Protein AF-A0A8J3L6Q0-F1 (afdb_monomer_lite)

Secondary structure (DSSP, 8-state):
-EEEEEE--GGG-TT-TTEEEEEEEEEEGGG--PPPPTTSPPPPPPTTEEEEE-SSSEEEEEEEEEHHHHHSPPPPPPPPPPPPPTT---HHHH---S-SS----PPP---TTTTSPP-SS--TT-SS---TTHHHHS-SSEESSS---TT---TT--S-EEEESSGGG---STTS-EEEESSS----BSSS--B-TT--

Organism: NCBI:txid310354

Structure (mmCIF, N/CA/C/O backbone):
data_AF-A0A8J3L6Q0-F1
#
_entry.id   AF-A0A8J3L6Q0-F1
#
loop_
_atom_site.group_PDB
_atom_site.id
_atom_site.type_symbol
_atom_site.label_atom_id
_atom_site.label_alt_id
_atom_site.label_comp_id
_atom_site.label_asym_id
_atom_site.label_entity_id
_atom_site.label_seq_id
_atom_site.pdbx_PDB_ins_code
_atom_site.Cartn_x
_atom_site.Cartn_y
_atom_site.Cartn_z
_atom_site.occupancy
_atom_site.B_iso_or_equiv
_atom_site.auth_seq_id
_atom_site.auth_comp_id
_atom_site.auth_asym_id
_atom_site.auth_atom_id
_atom_site.pdbx_PDB_model_num
ATOM 1 N N . MET A 1 1 ? -9.871 8.108 8.142 1.00 73.56 1 MET A N 1
ATOM 2 C CA . MET A 1 1 ? -10.858 7.005 8.103 1.00 73.56 1 MET A CA 1
ATOM 3 C C . MET A 1 1 ? -10.184 5.734 7.610 1.00 73.56 1 MET A C 1
ATOM 5 O O . MET A 1 1 ? -9.197 5.833 6.901 1.00 73.56 1 MET A O 1
ATOM 9 N N . HIS A 1 2 ? -10.678 4.555 8.002 1.00 82.88 2 HIS A N 1
ATOM 10 C CA . HIS A 1 2 ? -10.210 3.276 7.443 1.00 82.88 2 HIS A CA 1
ATOM 11 C C . HIS A 1 2 ? -10.623 3.156 5.974 1.00 82.88 2 HIS A C 1
ATOM 13 O O . HIS A 1 2 ? -11.785 3.414 5.658 1.00 82.88 2 HIS A O 1
ATOM 19 N N . CYS A 1 3 ? -9.680 2.774 5.113 1.00 82.62 3 CYS A N 1
ATOM 20 C CA . CYS A 1 3 ? -9.913 2.560 3.687 1.00 82.62 3 CYS A CA 1
ATOM 21 C C . CYS A 1 3 ? -10.153 1.077 3.412 1.00 82.62 3 CYS A C 1
ATOM 23 O O . CYS A 1 3 ? -11.236 0.679 2.983 1.00 82.62 3 CYS A O 1
ATOM 25 N N . PHE A 1 4 ? -9.142 0.254 3.688 1.00 86.31 4 PHE A N 1
ATOM 26 C CA . PHE A 1 4 ? -9.170 -1.181 3.439 1.00 86.31 4 PHE A CA 1
ATOM 27 C C . PHE A 1 4 ? -8.126 -1.915 4.283 1.00 86.31 4 PHE A C 1
ATOM 29 O O . PHE A 1 4 ? -7.188 -1.327 4.823 1.00 86.31 4 PHE A O 1
ATOM 36 N N . THR A 1 5 ? -8.298 -3.230 4.387 1.00 89.94 5 THR A N 1
ATOM 37 C CA . THR A 1 5 ? -7.315 -4.142 4.974 1.00 89.94 5 THR A CA 1
ATOM 38 C C . THR A 1 5 ? -7.082 -5.284 4.000 1.00 89.94 5 THR A C 1
ATOM 40 O O . THR A 1 5 ? -8.045 -5.874 3.511 1.00 89.94 5 THR A O 1
ATOM 43 N N . LEU A 1 6 ? -5.818 -5.596 3.729 1.00 89.62 6 LEU A N 1
ATOM 44 C CA . LEU A 1 6 ? -5.420 -6.641 2.792 1.00 89.62 6 LEU A CA 1
ATOM 45 C C . LEU A 1 6 ? -4.653 -7.730 3.517 1.00 89.62 6 LEU A C 1
ATOM 47 O O . LEU A 1 6 ? -3.654 -7.454 4.178 1.00 89.62 6 LEU A O 1
ATOM 51 N N . TRP A 1 7 ? -5.107 -8.971 3.357 1.00 91.50 7 TRP A N 1
ATOM 52 C CA . TRP A 1 7 ? -4.310 -10.127 3.736 1.00 91.50 7 TRP A CA 1
ATOM 53 C C . TRP A 1 7 ? -3.166 -10.302 2.733 1.00 91.50 7 TRP A C 1
ATOM 55 O O . TRP A 1 7 ? -3.390 -10.287 1.524 1.00 91.50 7 TRP A O 1
ATOM 65 N N . LEU A 1 8 ? -1.952 -10.477 3.246 1.00 91.12 8 LEU A N 1
ATOM 66 C CA . LEU A 1 8 ? -0.736 -10.703 2.486 1.00 91.12 8 LEU A CA 1
ATOM 67 C C . LEU A 1 8 ? -0.412 -12.206 2.436 1.00 91.12 8 LEU A C 1
ATOM 69 O O . LEU A 1 8 ? -0.077 -12.824 3.463 1.00 91.12 8 LEU A O 1
ATOM 73 N N . PRO A 1 9 ? -0.474 -12.813 1.237 1.00 89.06 9 PRO A N 1
ATOM 74 C CA . PRO A 1 9 ? 0.120 -14.119 0.985 1.00 89.06 9 PRO A CA 1
ATOM 75 C C . PRO A 1 9 ? 1.591 -14.158 1.410 1.00 89.06 9 PRO A C 1
ATOM 77 O O . PRO A 1 9 ? 2.274 -13.137 1.380 1.00 89.06 9 PRO A O 1
ATOM 80 N N . GLU A 1 10 ? 2.083 -15.339 1.787 1.00 92.81 10 GLU A N 1
ATOM 81 C CA . GLU A 1 10 ? 3.436 -15.537 2.331 1.00 92.81 10 GLU A CA 1
ATOM 82 C C . GLU A 1 10 ? 4.532 -14.893 1.471 1.00 92.81 10 GLU A C 1
ATOM 84 O O . GLU A 1 10 ? 5.393 -14.190 1.995 1.00 92.81 10 GLU A O 1
ATOM 89 N N . GLN A 1 11 ? 4.443 -15.034 0.147 1.00 89.06 11 GLN A N 1
ATOM 90 C CA . GLN A 1 11 ? 5.414 -14.477 -0.796 1.00 89.06 11 GLN A CA 1
ATOM 91 C C . GLN A 1 11 ? 5.492 -12.938 -0.798 1.00 89.06 11 GLN A C 1
ATOM 93 O O . GLN A 1 11 ? 6.470 -12.379 -1.291 1.00 89.06 11 GLN A O 1
ATOM 98 N N . TYR A 1 12 ? 4.491 -12.256 -0.237 1.00 89.88 12 TYR A N 1
ATOM 99 C CA . TYR A 1 12 ? 4.404 -10.795 -0.167 1.00 89.88 12 TYR A CA 1
ATOM 100 C C . TYR A 1 12 ? 4.659 -10.240 1.243 1.00 89.88 12 TYR A C 1
ATOM 102 O O . TYR A 1 12 ? 4.593 -9.031 1.453 1.00 89.88 12 TYR A O 1
ATOM 110 N N . ARG A 1 13 ? 5.004 -11.089 2.222 1.00 93.44 13 ARG A N 1
ATOM 111 C CA . ARG A 1 13 ? 5.313 -10.671 3.603 1.00 93.44 13 ARG A CA 1
ATOM 112 C C . ARG A 1 13 ? 6.757 -10.187 3.744 1.00 93.44 13 ARG A C 1
ATOM 114 O O . ARG A 1 13 ? 7.581 -10.799 4.421 1.00 93.44 13 ARG A O 1
ATOM 121 N N . ARG A 1 14 ? 7.085 -9.075 3.087 1.00 93.19 14 ARG A N 1
ATOM 122 C CA . ARG A 1 14 ? 8.469 -8.571 2.970 1.00 93.19 14 ARG A CA 1
ATOM 123 C C . ARG A 1 14 ? 9.069 -8.052 4.283 1.00 93.19 14 ARG A C 1
ATOM 125 O O . ARG A 1 14 ? 10.287 -8.002 4.412 1.00 93.19 14 ARG A O 1
ATOM 132 N N . ARG A 1 15 ? 8.238 -7.713 5.273 1.00 91.06 15 ARG A N 1
ATOM 133 C CA . ARG A 1 15 ? 8.665 -7.148 6.570 1.00 91.06 15 ARG A CA 1
ATOM 134 C C . ARG A 1 15 ? 8.707 -8.140 7.731 1.00 91.06 15 ARG A C 1
ATOM 136 O O . ARG A 1 15 ? 8.984 -7.757 8.863 1.00 91.06 15 ARG A O 1
ATOM 143 N N . GLY A 1 16 ? 8.468 -9.414 7.447 1.00 91.69 16 GLY A N 1
ATOM 144 C CA . GLY A 1 16 ? 8.566 -10.493 8.420 1.00 91.69 16 GLY A CA 1
ATOM 145 C C . GLY A 1 16 ? 7.439 -11.508 8.253 1.00 91.69 16 GLY A C 1
ATOM 146 O O . GLY A 1 16 ? 6.333 -11.135 7.860 1.00 91.69 16 GLY A O 1
ATOM 147 N N . PRO A 1 17 ? 7.694 -12.788 8.572 1.00 94.69 17 PRO A N 1
ATOM 148 C CA . PRO A 1 17 ? 6.732 -13.866 8.339 1.00 94.69 17 PRO A CA 1
ATOM 149 C C . PRO A 1 17 ? 5.435 -13.698 9.141 1.00 94.69 17 PRO A C 1
ATOM 151 O O . PRO A 1 17 ? 4.380 -14.134 8.675 1.00 94.69 17 PRO A O 1
ATOM 154 N N . ASP A 1 18 ? 5.518 -13.023 10.291 1.00 95.38 18 ASP A N 1
ATOM 155 C CA . ASP A 1 18 ? 4.414 -12.825 11.233 1.00 95.38 18 ASP A CA 1
ATOM 156 C C . ASP A 1 18 ? 3.502 -11.649 10.859 1.00 95.38 18 ASP A C 1
ATOM 158 O O . ASP A 1 18 ? 2.419 -11.514 11.424 1.00 95.38 18 ASP A O 1
ATOM 162 N N . LEU A 1 19 ? 3.891 -10.813 9.887 1.00 95.44 19 LEU A N 1
ATOM 163 C CA . LEU A 1 19 ? 3.091 -9.680 9.416 1.00 95.44 19 LEU A CA 1
ATOM 164 C C . LEU A 1 19 ? 2.190 -10.124 8.273 1.00 95.44 19 LEU A C 1
ATOM 166 O O . LEU A 1 19 ? 2.590 -10.203 7.112 1.00 95.44 19 LEU A O 1
ATOM 170 N N . HIS A 1 20 ? 0.960 -10.472 8.625 1.00 95.94 20 HIS A N 1
ATOM 171 C CA . HIS A 1 20 ? 0.030 -11.105 7.708 1.00 95.94 20 HIS A CA 1
ATOM 172 C C . HIS A 1 20 ? -0.816 -10.096 6.949 1.00 95.94 20 HIS A C 1
ATOM 174 O O . HIS A 1 20 ? -1.343 -10.465 5.912 1.00 95.94 20 HIS A O 1
ATOM 180 N N . ALA A 1 21 ? -0.997 -8.866 7.420 1.00 94.88 21 ALA A N 1
ATOM 181 C CA . ALA A 1 21 ? -1.860 -7.913 6.732 1.00 94.88 21 ALA A CA 1
ATOM 182 C C . ALA A 1 21 ? -1.345 -6.482 6.820 1.00 94.88 21 ALA A C 1
ATOM 184 O O . ALA A 1 21 ? -0.560 -6.140 7.704 1.00 94.88 21 ALA A O 1
ATOM 185 N N . VAL A 1 22 ? -1.864 -5.642 5.929 1.00 93.25 22 VAL A N 1
ATOM 186 C CA . VAL A 1 22 ? -1.761 -4.184 6.018 1.00 93.25 22 VAL A CA 1
ATOM 187 C C . VAL A 1 22 ? -3.155 -3.589 6.105 1.00 93.25 22 VAL A C 1
ATOM 189 O O . VAL A 1 22 ? -4.062 -3.991 5.375 1.00 93.25 22 VAL A O 1
ATOM 192 N N . SER A 1 23 ? -3.335 -2.638 7.013 1.00 92.31 23 SER A N 1
ATOM 193 C CA . SER A 1 23 ? -4.543 -1.829 7.121 1.00 92.31 23 SER A CA 1
ATOM 194 C C . SER A 1 23 ? -4.210 -0.383 6.808 1.00 92.31 23 SER A C 1
ATOM 196 O O . SER A 1 23 ? -3.327 0.198 7.437 1.00 92.31 23 SER A O 1
ATOM 198 N N . VAL A 1 24 ? -4.939 0.191 5.859 1.00 89.31 24 VAL A N 1
ATOM 199 C CA . VAL A 1 24 ? -4.699 1.533 5.332 1.00 89.31 24 VAL A CA 1
ATOM 200 C C . VAL A 1 24 ? -5.810 2.467 5.775 1.00 89.31 24 VAL A C 1
ATOM 202 O O . VAL A 1 24 ? -6.991 2.108 5.792 1.00 89.31 24 VAL A O 1
ATOM 205 N N . PHE A 1 25 ? -5.416 3.678 6.137 1.00 86.81 25 PHE A N 1
ATOM 206 C CA . PHE A 1 25 ? -6.296 4.754 6.544 1.00 86.81 25 PHE A CA 1
ATOM 207 C C . PHE A 1 25 ? -5.900 6.022 5.793 1.00 86.81 25 PHE A C 1
ATOM 209 O O . PHE A 1 25 ? -4.716 6.320 5.666 1.00 86.81 25 PHE A O 1
ATOM 216 N N . GLN A 1 26 ? -6.893 6.781 5.349 1.00 81.62 26 GLN A N 1
ATOM 217 C CA . GLN A 1 26 ? -6.727 8.075 4.696 1.00 81.62 26 GLN A CA 1
ATOM 218 C C . GLN A 1 26 ? -7.599 9.099 5.406 1.00 81.62 26 GLN A C 1
ATOM 220 O O . GLN A 1 26 ? -8.743 8.817 5.786 1.00 81.62 26 GLN A O 1
ATOM 225 N N . TRP A 1 27 ? -7.062 10.288 5.609 1.00 77.12 27 TRP A N 1
ATOM 226 C CA . TRP A 1 27 ? -7.763 11.435 6.154 1.00 77.12 27 TRP A CA 1
ATOM 227 C C . TRP A 1 27 ? -7.546 12.622 5.227 1.00 77.12 27 TRP A C 1
ATOM 229 O O . TRP A 1 27 ? -6.414 12.846 4.826 1.00 77.12 27 TRP A O 1
ATOM 239 N N . ASN A 1 28 ? -8.611 13.352 4.903 1.00 70.00 28 ASN A N 1
ATOM 240 C CA . ASN A 1 28 ? -8.511 14.601 4.157 1.00 70.00 28 ASN A CA 1
ATOM 241 C C . ASN A 1 28 ? -8.441 15.773 5.160 1.00 70.00 28 ASN A C 1
ATOM 243 O O . ASN A 1 28 ? -9.265 15.861 6.078 1.00 70.00 28 ASN A O 1
ATOM 247 N N . ASP A 1 29 ? -7.422 16.615 5.028 1.00 61.50 29 ASP A N 1
ATOM 248 C CA . ASP A 1 29 ? -7.090 17.735 5.910 1.00 61.50 29 ASP A CA 1
ATOM 249 C C . ASP A 1 29 ? -7.831 19.036 5.552 1.00 61.50 29 ASP A C 1
ATOM 251 O O . ASP A 1 29 ? -7.768 20.002 6.308 1.00 61.50 29 ASP A O 1
ATOM 255 N N . GLU A 1 30 ? -8.653 19.074 4.493 1.00 54.00 30 GLU A N 1
ATOM 256 C CA . GLU A 1 30 ? -9.526 20.230 4.209 1.00 54.00 30 GLU A CA 1
ATOM 257 C C . GLU A 1 30 ? -10.503 20.528 5.367 1.00 54.00 30 GLU A C 1
ATOM 259 O O . GLU A 1 30 ? -11.034 21.634 5.483 1.00 54.00 30 GLU A O 1
ATOM 264 N N . LEU A 1 31 ? -10.729 19.556 6.262 1.00 51.25 31 LEU A N 1
ATOM 265 C CA . LEU A 1 31 ? -11.556 19.702 7.466 1.00 51.25 31 LEU A CA 1
ATOM 266 C C . LEU A 1 31 ? -10.765 19.979 8.759 1.00 51.25 31 LEU A C 1
ATOM 268 O O . LEU A 1 31 ? -11.391 20.101 9.820 1.00 51.25 31 LEU A O 1
ATOM 272 N N . T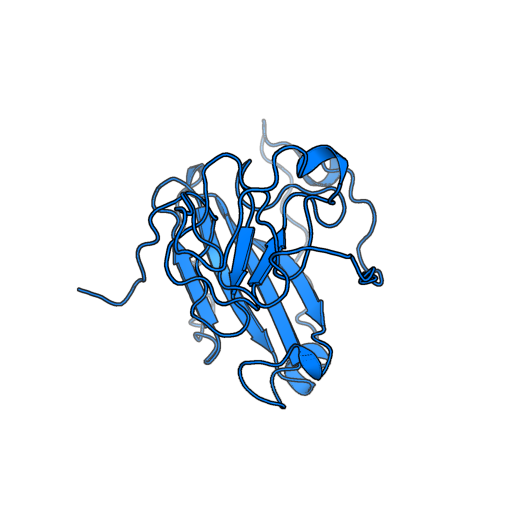YR A 1 32 ? -9.439 20.128 8.662 1.00 48.38 32 TYR A N 1
ATOM 273 C CA . TYR A 1 32 ? -8.462 20.260 9.746 1.00 48.38 32 TYR A CA 1
ATOM 274 C C . TYR A 1 32 ? -8.418 19.062 10.708 1.00 48.38 32 TYR A C 1
ATOM 276 O O . TYR A 1 32 ? -9.443 18.555 11.179 1.00 48.38 32 TYR A O 1
ATOM 284 N N . PHE A 1 33 ? -7.209 18.642 11.089 1.00 50.53 33 PHE A N 1
ATOM 285 C CA . PHE A 1 33 ? -7.013 17.715 12.206 1.00 50.53 33 PHE A CA 1
ATOM 286 C C . PHE A 1 33 ? -7.605 18.310 13.498 1.00 50.53 33 PHE A C 1
ATOM 288 O O . PHE A 1 33 ? -7.068 19.250 14.084 1.00 50.53 33 PHE A O 1
ATOM 295 N N . LYS A 1 34 ? -8.745 17.777 13.951 1.00 52.12 34 LYS A N 1
ATOM 296 C CA . LYS A 1 34 ? -9.288 18.090 15.277 1.00 52.12 34 LYS A CA 1
ATOM 297 C C . LYS A 1 34 ? -8.659 17.139 16.279 1.00 52.12 34 LYS A C 1
ATOM 299 O O . LYS A 1 34 ? -8.739 15.923 16.100 1.00 52.12 34 LYS A O 1
ATOM 304 N N . ASP A 1 35 ? -8.077 17.694 17.337 1.00 51.50 35 ASP A N 1
ATOM 305 C CA . ASP A 1 35 ? -7.597 16.890 18.455 1.00 51.50 35 ASP A CA 1
ATOM 306 C C . ASP A 1 35 ? -8.706 15.945 18.952 1.00 51.50 35 ASP A C 1
ATOM 308 O O . ASP A 1 35 ? -9.890 16.317 18.949 1.00 51.50 35 ASP A O 1
ATOM 312 N N . PRO A 1 36 ? -8.352 14.720 19.385 1.00 55.09 36 PRO A N 1
ATOM 313 C CA . PRO A 1 36 ? -9.318 13.822 19.996 1.00 55.09 36 PRO A CA 1
ATOM 314 C C . PRO A 1 36 ? -10.034 14.530 21.150 1.00 55.09 36 PRO A C 1
ATOM 316 O O . PRO A 1 36 ? -9.423 15.277 21.918 1.00 55.09 36 PRO A O 1
ATOM 319 N N . LEU A 1 37 ? -11.345 14.290 21.272 1.00 56.75 37 LEU A N 1
ATOM 320 C CA . LEU A 1 37 ? -12.168 14.925 22.300 1.00 56.75 37 LEU A CA 1
ATOM 321 C C . LEU A 1 37 ? -11.543 14.733 23.698 1.00 56.75 37 LEU A C 1
ATOM 323 O O . LEU A 1 37 ? -11.125 13.615 24.030 1.00 56.75 37 LEU A O 1
ATOM 327 N N . PRO A 1 38 ? -11.513 15.784 24.542 1.00 53.12 38 PRO A N 1
ATOM 328 C CA . PRO A 1 38 ? -11.029 15.670 25.911 1.00 53.12 38 PRO A CA 1
ATOM 329 C C . PRO A 1 38 ? -11.759 14.543 26.654 1.00 53.12 38 PRO A C 1
ATOM 331 O O . PRO A 1 38 ? -12.988 14.509 26.679 1.00 53.12 38 PRO A O 1
ATOM 334 N N . GLY A 1 39 ? -11.010 13.626 27.273 1.00 57.94 39 GLY A N 1
ATOM 335 C CA . GLY A 1 39 ? -11.571 12.516 28.055 1.00 57.94 39 GLY A CA 1
ATOM 336 C C . GLY A 1 39 ? -11.641 11.165 27.337 1.00 57.94 39 GLY A C 1
ATOM 337 O O . GLY A 1 39 ? -12.017 10.178 27.968 1.00 57.94 39 GLY A O 1
ATOM 338 N N . LEU A 1 40 ? -11.232 11.076 26.067 1.00 59.78 40 LEU A N 1
ATOM 339 C CA . LEU A 1 40 ? -10.871 9.784 25.479 1.00 59.78 40 LEU A CA 1
ATOM 340 C C . LEU A 1 40 ? -9.617 9.236 26.179 1.00 59.78 40 LEU A C 1
ATOM 342 O O . LEU A 1 40 ? -8.718 9.998 26.546 1.00 59.78 40 LEU A O 1
ATOM 346 N N . ALA A 1 41 ? -9.557 7.914 26.383 1.00 59.78 41 ALA A N 1
ATOM 347 C CA . ALA A 1 41 ? -8.327 7.256 26.819 1.00 59.78 41 ALA A CA 1
ATOM 348 C C . ALA A 1 41 ? -7.182 7.695 25.894 1.00 59.78 41 ALA A C 1
ATOM 350 O O . ALA A 1 41 ? -7.389 7.787 24.682 1.00 59.78 41 ALA A O 1
ATOM 351 N N . GLN A 1 42 ? -6.007 8.003 26.457 1.00 62.81 42 GLN A N 1
ATOM 352 C CA . GLN A 1 42 ? -4.881 8.466 25.647 1.00 62.81 42 GLN A CA 1
ATOM 353 C C . GLN A 1 42 ? -4.613 7.445 24.534 1.00 62.81 42 GLN A C 1
ATOM 355 O O . GLN A 1 42 ? -4.378 6.273 24.846 1.00 62.81 42 GLN A O 1
ATOM 360 N N . PRO A 1 43 ? -4.685 7.850 23.254 1.00 69.44 43 PRO A N 1
ATOM 361 C CA . PRO A 1 43 ? -4.460 6.925 22.161 1.00 69.44 43 PRO A CA 1
ATOM 362 C C . PRO A 1 43 ? -3.022 6.417 22.242 1.00 69.44 43 PRO A C 1
ATOM 364 O O . PRO A 1 43 ? -2.070 7.196 22.274 1.00 69.44 43 PRO A O 1
ATOM 367 N N . VAL A 1 44 ? -2.864 5.096 22.291 1.00 77.81 44 VAL A N 1
ATOM 368 C CA . VAL A 1 44 ? -1.547 4.460 22.244 1.00 77.81 44 VAL A CA 1
ATOM 369 C C . VAL A 1 44 ? -1.198 4.209 20.786 1.00 77.81 44 VAL A C 1
ATOM 371 O O . VAL A 1 44 ? -1.967 3.594 20.046 1.00 77.81 44 VAL A O 1
ATOM 374 N N . ARG A 1 45 ? -0.028 4.692 20.363 1.00 81.25 45 ARG A N 1
ATOM 375 C CA . ARG A 1 45 ? 0.483 4.462 19.010 1.00 81.25 45 ARG A CA 1
ATOM 376 C C . ARG A 1 45 ? 0.710 2.966 18.798 1.00 81.25 45 ARG A C 1
ATOM 378 O O . ARG A 1 45 ? 1.424 2.341 19.580 1.00 81.25 45 ARG A O 1
ATOM 385 N N . HIS A 1 46 ? 0.158 2.408 17.721 1.00 88.75 46 HIS A N 1
ATOM 386 C CA . HIS A 1 46 ? 0.456 1.028 17.344 1.00 88.75 46 HIS A CA 1
ATOM 387 C C . HIS A 1 46 ? 1.955 0.895 17.015 1.00 88.75 46 HIS A C 1
ATOM 389 O O . HIS A 1 46 ? 2.485 1.745 16.290 1.00 88.75 46 HIS A O 1
ATOM 395 N N . PRO A 1 47 ? 2.660 -0.141 17.505 1.00 90.50 47 PRO A N 1
ATOM 396 C CA . PRO A 1 47 ? 4.101 -0.286 17.283 1.00 90.50 47 PRO A CA 1
ATOM 397 C C . PRO A 1 47 ? 4.462 -0.399 15.798 1.00 90.50 47 PRO A C 1
ATOM 399 O O . PRO A 1 47 ? 5.531 0.038 15.387 1.00 90.50 47 PRO A O 1
ATOM 402 N N . GLN A 1 48 ? 3.546 -0.929 14.987 1.00 91.88 48 GLN A N 1
ATOM 403 C CA . GLN A 1 48 ? 3.727 -1.113 13.546 1.00 91.88 48 GLN A CA 1
ATOM 404 C C . GLN A 1 48 ? 3.054 -0.022 12.692 1.00 91.88 48 GLN A C 1
ATOM 406 O O . GLN A 1 48 ? 2.833 -0.216 11.498 1.00 91.88 48 GLN A O 1
ATOM 411 N N . LEU A 1 49 ? 2.687 1.109 13.307 1.00 89.38 49 LEU A N 1
ATOM 412 C CA . LEU A 1 49 ? 2.127 2.259 12.599 1.00 89.38 49 LEU A CA 1
ATOM 413 C C . LEU A 1 49 ? 3.206 2.993 11.799 1.00 89.38 49 LEU A C 1
ATOM 415 O O . LEU A 1 49 ? 4.235 3.411 12.342 1.00 89.38 49 LEU A O 1
ATOM 419 N N . GLN A 1 50 ? 2.884 3.269 10.544 1.00 87.88 50 GLN A N 1
ATOM 420 C CA . GLN A 1 50 ? 3.565 4.224 9.685 1.00 87.88 50 GLN A CA 1
ATOM 421 C C . GLN A 1 50 ? 2.588 5.321 9.276 1.00 87.88 50 GLN A C 1
ATOM 423 O O . GLN A 1 50 ? 1.403 5.062 9.078 1.00 87.88 50 GLN A O 1
ATOM 428 N N . LEU A 1 51 ? 3.095 6.546 9.185 1.00 84.12 51 LEU A N 1
ATOM 429 C CA . LEU A 1 51 ? 2.340 7.720 8.767 1.00 84.12 51 LEU A CA 1
ATOM 430 C C . LEU A 1 51 ? 3.013 8.308 7.535 1.00 84.12 51 LEU A C 1
ATOM 432 O O . LEU A 1 51 ? 4.242 8.309 7.460 1.00 84.12 51 LEU A O 1
ATOM 436 N N . ALA A 1 52 ? 2.205 8.816 6.618 1.00 78.88 52 ALA A N 1
ATOM 437 C CA . ALA A 1 52 ? 2.649 9.536 5.441 1.00 78.88 52 ALA A CA 1
ATOM 438 C C . ALA A 1 52 ? 1.709 10.726 5.224 1.00 78.88 52 ALA A C 1
ATOM 440 O O . ALA A 1 52 ? 0.514 10.536 5.064 1.00 78.88 52 ALA A O 1
ATOM 441 N N . ASP A 1 53 ? 2.233 11.940 5.289 1.00 75.06 53 ASP A N 1
ATOM 442 C CA . ASP A 1 53 ? 1.529 13.198 5.010 1.00 75.06 53 ASP A CA 1
ATOM 443 C C . ASP A 1 53 ? 1.907 13.647 3.604 1.00 75.06 53 ASP A C 1
ATOM 445 O O . ASP A 1 53 ? 3.086 13.903 3.416 1.00 75.06 53 ASP A O 1
ATOM 449 N N . ASP A 1 54 ? 0.983 13.727 2.645 1.00 67.69 54 ASP A N 1
ATOM 450 C CA . ASP A 1 54 ? 1.292 14.128 1.260 1.00 67.69 54 ASP A CA 1
ATOM 451 C C . ASP A 1 54 ? 1.757 15.585 1.100 1.00 67.69 54 ASP A C 1
ATOM 453 O O . ASP A 1 54 ? 2.255 15.967 0.038 1.00 67.69 54 ASP A O 1
ATOM 457 N N . GLY A 1 55 ? 1.665 16.390 2.158 1.00 63.12 55 GLY A N 1
ATOM 458 C CA . GLY A 1 55 ? 2.063 17.789 2.157 1.00 63.12 55 GLY A CA 1
ATOM 459 C C . GLY A 1 55 ? 1.089 18.711 1.424 1.00 63.12 55 GLY A C 1
ATOM 460 O O . GLY A 1 55 ? 1.422 19.887 1.240 1.00 63.12 55 GLY A O 1
ATOM 461 N N . VAL A 1 56 ? -0.078 18.207 1.014 1.00 64.31 56 VAL A N 1
ATOM 462 C CA . VAL A 1 56 ? -1.137 18.967 0.347 1.00 64.31 56 VAL A CA 1
ATOM 463 C C . VAL A 1 56 ? -2.388 18.964 1.216 1.00 64.31 56 VAL A C 1
ATOM 465 O O . VAL A 1 56 ? -2.719 19.992 1.808 1.00 64.31 56 VAL A O 1
ATOM 468 N N . ASP A 1 57 ? -3.073 17.829 1.292 1.00 66.94 57 ASP A N 1
ATOM 469 C CA . ASP A 1 57 ? -4.400 17.717 1.890 1.00 66.94 57 ASP A CA 1
ATOM 470 C C . ASP A 1 57 ? -4.738 16.306 2.387 1.00 66.94 57 ASP A C 1
ATOM 472 O O . ASP A 1 57 ? -5.854 16.102 2.865 1.00 66.94 57 ASP A O 1
ATOM 476 N N . HIS A 1 58 ? -3.820 15.334 2.347 1.00 73.25 58 HIS A N 1
ATOM 477 C CA . HIS A 1 58 ? -4.066 14.016 2.922 1.00 73.25 58 HIS A CA 1
ATOM 478 C C . HIS A 1 58 ? -2.989 13.528 3.883 1.00 73.25 58 HIS A C 1
ATOM 480 O O . HIS A 1 58 ? -1.793 13.452 3.604 1.00 73.25 58 HIS A O 1
ATOM 486 N N . LEU A 1 59 ? -3.480 13.033 5.021 1.00 79.69 59 LEU A N 1
ATOM 487 C CA . LEU A 1 59 ? -2.713 12.204 5.934 1.00 79.69 59 LEU A CA 1
ATOM 488 C C . LEU A 1 59 ? -3.102 10.741 5.738 1.00 79.69 59 LEU A C 1
ATOM 490 O O . LEU A 1 59 ? -4.253 10.336 5.932 1.00 79.69 59 LEU A O 1
ATOM 494 N N . PHE A 1 60 ? -2.106 9.926 5.442 1.00 83.12 60 PHE A N 1
ATOM 495 C CA . PHE A 1 60 ? -2.214 8.487 5.353 1.00 83.12 60 PHE A CA 1
ATOM 496 C C . PHE A 1 60 ? -1.602 7.817 6.578 1.00 83.12 60 PHE A C 1
ATOM 498 O O . PHE A 1 60 ? -0.583 8.237 7.131 1.00 83.12 60 PHE A O 1
ATOM 505 N N . ALA A 1 61 ? -2.207 6.706 6.975 1.00 86.81 61 ALA A N 1
ATOM 506 C CA . ALA A 1 61 ? -1.642 5.793 7.947 1.00 86.81 61 ALA A CA 1
ATOM 507 C C . ALA A 1 61 ? -1.701 4.364 7.420 1.00 86.81 61 ALA A C 1
ATOM 509 O O . ALA A 1 61 ? -2.712 3.932 6.867 1.00 86.81 61 ALA A O 1
ATOM 510 N N . MET A 1 62 ? -0.632 3.614 7.658 1.00 90.44 62 MET A N 1
ATOM 511 C CA . MET A 1 62 ? -0.577 2.183 7.411 1.00 90.44 62 MET A CA 1
ATOM 512 C C . MET A 1 62 ? -0.192 1.469 8.697 1.00 90.44 62 MET A C 1
ATOM 514 O O . MET A 1 62 ? 0.746 1.857 9.392 1.00 90.44 62 MET A O 1
ATOM 518 N N . VAL A 1 63 ? -0.929 0.414 9.015 1.00 92.25 63 VAL A N 1
ATOM 519 C CA . VAL A 1 63 ? -0.654 -0.452 10.155 1.00 92.25 63 VAL A CA 1
ATOM 520 C C . VAL A 1 63 ? -0.430 -1.856 9.630 1.00 92.25 63 VAL A C 1
ATOM 522 O O . VAL A 1 63 ? -1.318 -2.429 8.995 1.00 92.25 63 VAL A O 1
ATOM 525 N N . TRP A 1 64 ? 0.750 -2.403 9.897 1.00 94.75 64 TRP A N 1
ATOM 526 C CA . TRP A 1 64 ? 0.980 -3.832 9.731 1.00 94.75 64 TRP A CA 1
ATOM 527 C C . TRP A 1 64 ? 0.265 -4.583 10.852 1.00 94.75 64 TRP A C 1
ATOM 529 O O . TRP A 1 64 ? 0.168 -4.076 11.970 1.00 94.75 64 TRP A O 1
ATOM 539 N N . LEU A 1 65 ? -0.286 -5.748 10.524 1.00 95.88 65 LEU A N 1
ATOM 540 C CA . LEU A 1 65 ? -1.024 -6.582 11.463 1.00 95.88 65 LEU A CA 1
ATOM 541 C C . LEU A 1 65 ? -0.462 -7.997 11.453 1.00 95.88 65 LEU A C 1
ATOM 543 O O . LEU A 1 65 ? -0.257 -8.606 10.396 1.00 95.88 65 LEU A O 1
ATOM 547 N N . THR A 1 66 ? -0.295 -8.541 12.646 1.00 96.12 66 THR A N 1
ATOM 548 C CA . THR A 1 66 ? -0.091 -9.968 12.867 1.00 96.12 66 THR A CA 1
ATOM 549 C C . THR A 1 66 ? -1.348 -10.775 12.541 1.00 96.12 66 THR A C 1
ATOM 551 O O . THR A 1 66 ? -2.438 -10.230 12.343 1.00 96.12 66 THR A O 1
ATOM 554 N N . HIS A 1 67 ? -1.218 -12.104 12.486 1.00 94.62 67 HIS A N 1
ATOM 555 C CA . HIS A 1 67 ? -2.383 -12.980 12.348 1.00 94.62 67 HIS A CA 1
ATOM 556 C C . HIS A 1 67 ? -3.407 -12.764 13.470 1.00 94.62 67 HIS A C 1
ATOM 558 O O . HIS A 1 67 ? -4.606 -12.693 13.194 1.00 94.62 67 HIS A O 1
ATOM 564 N N . ASP A 1 68 ? -2.932 -12.630 14.707 1.00 94.69 68 ASP A N 1
ATOM 565 C CA . ASP A 1 68 ? -3.786 -12.472 15.882 1.00 94.69 68 ASP A CA 1
ATOM 566 C C . ASP A 1 68 ? -4.457 -11.097 15.895 1.00 94.69 68 ASP A C 1
ATOM 568 O O . ASP A 1 68 ? -5.646 -11.008 16.169 1.00 94.69 68 ASP A O 1
ATOM 572 N N . GLU A 1 69 ? -3.761 -10.025 15.510 1.00 94.19 69 GLU A N 1
ATOM 573 C CA . GLU A 1 69 ? -4.374 -8.692 15.378 1.00 94.19 69 GLU A CA 1
ATOM 574 C C . GLU A 1 69 ? -5.399 -8.640 14.236 1.00 94.19 69 GLU A C 1
ATOM 576 O O . GLU A 1 69 ? -6.439 -7.987 14.347 1.00 94.19 69 GLU A O 1
ATOM 581 N N . LEU A 1 70 ? -5.138 -9.349 13.133 1.00 92.12 70 LEU A N 1
ATOM 582 C CA . LEU A 1 70 ? -6.075 -9.435 12.017 1.00 92.12 70 LEU A CA 1
ATOM 583 C C . LEU A 1 70 ? -7.361 -10.179 12.405 1.00 92.12 70 LEU A C 1
ATOM 585 O O . LEU A 1 70 ? -8.433 -9.781 11.943 1.00 92.12 70 LEU A O 1
ATOM 589 N N . ASN A 1 71 ? -7.255 -11.251 13.196 1.00 90.38 71 ASN A N 1
ATOM 590 C CA . ASN A 1 71 ? -8.364 -12.151 13.543 1.00 90.38 71 ASN A CA 1
ATOM 591 C C . ASN A 1 71 ? -8.925 -11.947 14.955 1.00 90.38 71 ASN A C 1
ATOM 593 O O . ASN A 1 71 ? -9.886 -12.618 15.327 1.00 90.38 71 ASN A O 1
ATOM 597 N N . GLY A 1 72 ? -8.329 -11.047 15.729 1.00 88.69 72 GLY A N 1
ATOM 598 C CA . GLY A 1 72 ? -8.727 -10.748 17.092 1.00 88.69 72 GLY A CA 1
ATOM 599 C C . GLY A 1 72 ? -10.070 -10.037 17.176 1.00 88.69 72 GLY A C 1
ATOM 600 O O . GLY A 1 72 ? -10.706 -9.695 16.170 1.00 88.69 72 GLY A O 1
ATOM 601 N N . ASP A 1 73 ? -10.488 -9.798 18.415 1.00 86.56 73 ASP A N 1
ATOM 602 C CA . ASP A 1 73 ? -11.760 -9.155 18.704 1.00 86.56 73 ASP A CA 1
ATOM 603 C C . ASP A 1 73 ? -11.834 -7.782 18.034 1.00 86.56 73 ASP A C 1
ATOM 605 O O . ASP A 1 73 ? -10.979 -6.907 18.203 1.00 86.56 73 ASP A O 1
ATOM 609 N N . ARG A 1 74 ? -12.889 -7.592 17.241 1.00 79.81 74 ARG A N 1
ATOM 610 C CA . ARG A 1 74 ? -13.169 -6.299 16.629 1.00 79.81 74 ARG A CA 1
ATOM 611 C C . ARG A 1 74 ? -13.697 -5.366 17.703 1.00 79.81 74 ARG A C 1
ATOM 613 O O . ARG A 1 74 ? -14.575 -5.738 18.477 1.00 79.81 74 ARG A O 1
ATOM 620 N N . THR A 1 75 ? -13.199 -4.136 17.708 1.00 73.88 75 THR A N 1
ATOM 621 C CA . THR A 1 75 ? -13.816 -3.076 18.499 1.00 73.88 75 THR A CA 1
ATOM 622 C C . THR A 1 75 ? -15.264 -2.914 18.051 1.00 73.88 75 THR A C 1
ATOM 624 O O . THR A 1 75 ? -15.550 -2.957 16.848 1.00 73.88 75 THR A O 1
ATOM 627 N N . ASP A 1 76 ? -16.168 -2.719 19.010 1.00 73.38 76 ASP A N 1
ATOM 628 C CA . ASP A 1 76 ? -17.550 -2.392 18.694 1.00 73.38 76 ASP A CA 1
ATOM 629 C C . ASP A 1 76 ? -17.594 -1.190 17.752 1.00 73.38 76 ASP A C 1
ATOM 631 O O . ASP A 1 76 ? -16.810 -0.238 17.864 1.00 73.38 76 ASP A O 1
ATOM 635 N N . ARG A 1 77 ? -18.526 -1.237 16.797 1.00 62.47 77 ARG A N 1
ATOM 636 C CA . ARG A 1 77 ? -18.762 -0.093 15.924 1.00 62.47 77 ARG A CA 1
ATOM 637 C C . ARG A 1 77 ? -19.071 1.119 16.813 1.00 62.47 77 ARG A C 1
ATOM 639 O O . ARG A 1 77 ? -19.863 0.972 17.747 1.00 62.47 77 ARG A O 1
ATOM 646 N N . PRO A 1 78 ? -18.510 2.307 16.516 1.00 65.50 78 PRO A N 1
ATOM 647 C CA . PRO A 1 78 ? -18.922 3.525 17.195 1.00 65.50 78 PRO A CA 1
ATOM 648 C C . PRO A 1 78 ? -20.447 3.644 17.190 1.00 65.50 78 PRO A C 1
ATOM 650 O O . PRO A 1 78 ? -21.100 3.195 16.236 1.00 65.50 78 PRO A O 1
ATOM 653 N N . ALA A 1 79 ? -21.003 4.247 18.244 1.00 69.50 79 ALA A N 1
ATOM 654 C CA . ALA A 1 79 ? -22.423 4.575 18.291 1.00 69.50 79 ALA A CA 1
ATOM 655 C C . ALA A 1 79 ? -22.847 5.262 16.982 1.00 69.50 79 ALA A C 1
ATOM 657 O O . ALA A 1 79 ? -22.031 5.922 16.330 1.00 69.50 79 ALA A O 1
ATOM 658 N N . ALA A 1 80 ? -24.107 5.062 16.581 1.00 63.19 80 ALA A N 1
ATOM 659 C CA . ALA A 1 80 ? -24.644 5.685 15.376 1.00 63.19 80 ALA A CA 1
ATOM 660 C C . ALA A 1 80 ? -24.283 7.178 15.355 1.00 63.19 80 ALA A C 1
ATOM 662 O O . ALA A 1 80 ? -24.335 7.838 16.397 1.00 63.19 80 ALA A O 1
ATOM 663 N N . ALA A 1 81 ? -23.865 7.671 14.185 1.00 62.66 81 ALA A N 1
ATOM 664 C CA . ALA A 1 81 ? -23.557 9.083 14.022 1.00 62.66 81 ALA A CA 1
ATOM 665 C C . ALA A 1 81 ? -24.760 9.916 14.486 1.00 62.66 81 ALA A C 1
ATOM 667 O O . ALA A 1 81 ? -25.906 9.484 14.332 1.00 62.66 81 ALA A O 1
ATOM 668 N N . ALA A 1 82 ? -24.485 11.081 15.074 1.00 67.75 82 ALA A N 1
ATOM 669 C CA . ALA A 1 82 ? -25.530 12.056 15.341 1.00 67.75 82 ALA A CA 1
ATOM 670 C C . ALA A 1 82 ? -26.276 12.382 14.038 1.00 67.75 82 ALA A C 1
ATOM 672 O O . ALA A 1 82 ? -25.723 12.207 12.946 1.00 67.75 82 ALA A O 1
ATOM 673 N N . ASP A 1 83 ? -27.518 12.847 14.159 1.00 77.31 83 ASP A N 1
ATOM 674 C CA . ASP A 1 83 ? -28.249 13.364 13.007 1.00 77.31 83 ASP A CA 1
ATOM 675 C C . ASP A 1 83 ? -27.386 14.405 12.282 1.00 77.31 83 ASP A C 1
ATOM 677 O O . ASP A 1 83 ? -26.715 15.223 12.919 1.00 77.31 83 ASP A O 1
ATOM 681 N N . LEU A 1 84 ? -27.386 14.339 10.951 1.00 70.19 84 LEU A N 1
ATOM 682 C CA . LEU A 1 84 ? -26.666 15.295 10.117 1.00 70.19 84 LEU A CA 1
ATOM 683 C C . LEU A 1 84 ? -27.154 16.710 10.427 1.00 70.19 84 LEU A C 1
ATOM 685 O O . LEU A 1 84 ? -28.363 16.946 10.511 1.00 70.19 84 LEU A O 1
ATOM 689 N N . ALA A 1 85 ? -26.224 17.649 10.580 1.00 76.31 85 ALA A N 1
ATOM 690 C CA . ALA A 1 85 ? -26.579 19.050 10.745 1.00 76.31 85 ALA A CA 1
ATOM 691 C C . ALA A 1 85 ? -27.211 19.615 9.458 1.00 76.31 85 ALA A C 1
ATOM 693 O O . ALA A 1 85 ? -27.033 19.076 8.362 1.00 76.31 85 ALA A O 1
ATOM 694 N N . ASP A 1 86 ? -27.932 20.734 9.575 1.00 76.50 86 ASP A N 1
ATOM 695 C CA . ASP A 1 86 ? -28.517 21.420 8.420 1.00 76.50 86 ASP A CA 1
ATOM 696 C C . ASP A 1 86 ? -27.440 21.735 7.367 1.00 76.50 86 ASP A C 1
ATOM 698 O O . ASP A 1 86 ? -26.504 22.498 7.609 1.00 76.50 86 ASP A O 1
ATOM 702 N N . GLY A 1 87 ? -27.589 21.149 6.175 1.00 73.75 87 GLY A N 1
ATOM 703 C CA . GLY A 1 87 ? -26.656 21.307 5.056 1.00 73.75 87 GLY A CA 1
ATOM 704 C C . GLY A 1 87 ? -25.595 20.208 4.931 1.00 73.75 87 GLY A C 1
ATOM 705 O O . GLY A 1 87 ? -24.949 20.127 3.884 1.00 73.75 87 GLY A O 1
ATOM 706 N N . GLU A 1 88 ? -25.445 19.328 5.923 1.00 70.75 88 GLU A N 1
ATOM 707 C CA . GLU A 1 88 ? -24.599 18.138 5.811 1.00 70.75 88 GLU A CA 1
ATOM 708 C C . GLU A 1 88 ? -25.278 17.056 4.954 1.00 70.75 88 GLU A C 1
ATOM 710 O O . GLU A 1 88 ? -26.505 16.948 4.880 1.00 70.75 88 GLU A O 1
ATOM 715 N N . ARG A 1 89 ? -24.473 16.243 4.264 1.00 62.97 89 ARG A N 1
ATOM 716 C CA . ARG A 1 89 ? -24.955 15.134 3.429 1.00 62.97 89 ARG A CA 1
ATOM 717 C C . ARG A 1 89 ? -24.426 13.814 3.956 1.00 62.97 89 ARG A C 1
ATOM 719 O O . ARG A 1 89 ? -23.246 13.708 4.283 1.00 62.97 89 ARG A O 1
ATOM 726 N N . ASP A 1 90 ? -25.279 12.792 3.944 1.00 68.44 90 ASP A N 1
ATOM 727 C CA . ASP A 1 90 ? -24.840 11.425 4.207 1.00 68.44 90 ASP A CA 1
ATOM 728 C C . ASP A 1 90 ? -24.007 10.939 3.020 1.00 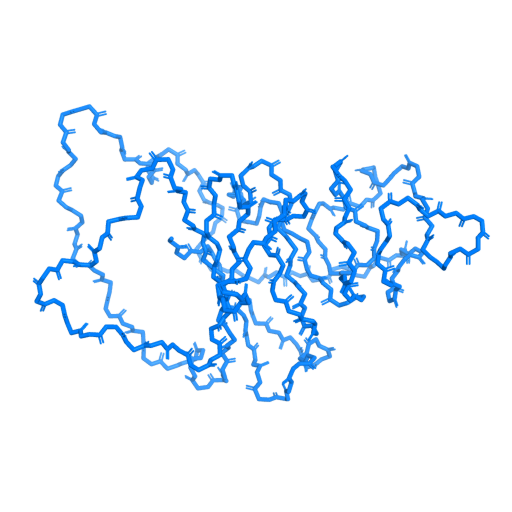68.44 90 ASP A C 1
ATOM 730 O O . ASP A 1 90 ? -24.537 10.486 2.002 1.00 68.44 90 ASP A O 1
ATOM 734 N N . ILE A 1 91 ? -22.685 11.027 3.143 1.00 63.41 91 ILE A N 1
ATOM 735 C CA . ILE A 1 91 ? -21.780 10.538 2.103 1.00 63.41 91 ILE A CA 1
ATOM 736 C C . ILE A 1 91 ? -21.920 9.024 1.898 1.00 63.41 91 ILE A C 1
ATOM 738 O O . ILE A 1 91 ? -21.659 8.536 0.801 1.00 63.41 91 ILE A O 1
ATOM 742 N N . ALA A 1 92 ? -22.380 8.265 2.902 1.00 61.28 92 ALA A N 1
ATOM 743 C CA . ALA A 1 92 ? -22.592 6.827 2.766 1.00 61.28 92 ALA A CA 1
ATOM 744 C C . ALA A 1 92 ? -23.785 6.503 1.856 1.00 61.28 92 ALA A C 1
ATOM 746 O O . ALA A 1 92 ? -23.788 5.445 1.229 1.00 61.28 92 ALA A O 1
ATOM 747 N N . ALA A 1 93 ? -24.761 7.410 1.750 1.00 61.12 93 ALA A N 1
ATOM 748 C CA . ALA A 1 93 ? -25.877 7.289 0.814 1.00 61.12 93 ALA A CA 1
ATOM 749 C C . ALA A 1 93 ? -25.475 7.624 -0.636 1.00 61.12 93 ALA A C 1
ATOM 751 O O . ALA A 1 93 ? -26.135 7.175 -1.571 1.00 61.12 93 ALA A O 1
ATOM 752 N N . VAL A 1 94 ? -24.396 8.394 -0.826 1.00 60.47 94 VAL A N 1
ATOM 753 C CA . VAL A 1 94 ? -23.897 8.819 -2.148 1.00 60.47 94 VAL A CA 1
ATOM 754 C C . VAL A 1 94 ? -22.792 7.892 -2.669 1.00 60.47 94 VAL A C 1
ATOM 756 O O . VAL A 1 94 ? -22.693 7.658 -3.871 1.00 60.47 94 VAL A O 1
ATOM 759 N N . MET A 1 95 ? -21.970 7.324 -1.783 1.00 60.06 95 MET A N 1
ATOM 760 C CA . MET A 1 95 ? -20.901 6.401 -2.160 1.00 60.06 95 MET A CA 1
ATOM 761 C C . MET A 1 95 ? -21.441 4.991 -2.417 1.00 60.06 95 MET A C 1
ATOM 763 O O . MET A 1 95 ? -21.643 4.199 -1.493 1.00 60.06 95 MET A O 1
ATOM 767 N N . GLN A 1 96 ? -21.626 4.645 -3.692 1.00 60.09 96 GLN A N 1
ATOM 768 C CA . GLN A 1 96 ? -21.955 3.283 -4.101 1.00 60.09 96 GLN A CA 1
ATOM 769 C C . GLN A 1 96 ? -20.743 2.361 -3.891 1.00 60.09 96 GLN A C 1
ATOM 771 O O . GLN A 1 96 ? -19.796 2.363 -4.671 1.00 60.09 96 GLN A O 1
ATOM 776 N N . ARG A 1 97 ? -20.768 1.560 -2.820 1.00 62.53 97 ARG A N 1
ATOM 777 C CA . ARG A 1 97 ? -19.729 0.558 -2.524 1.00 62.53 97 ARG A CA 1
ATOM 778 C C . ARG A 1 97 ? -20.056 -0.764 -3.208 1.00 62.53 97 ARG A C 1
ATOM 780 O O . ARG A 1 97 ? -21.144 -1.298 -2.993 1.00 62.53 97 ARG A O 1
ATOM 787 N N . TYR A 1 98 ? -19.100 -1.350 -3.928 1.00 57.59 98 TYR A N 1
ATOM 788 C CA . TYR A 1 98 ? -19.295 -2.642 -4.607 1.00 57.59 98 TYR A CA 1
ATOM 789 C C . TYR A 1 98 ? -18.983 -3.871 -3.734 1.00 57.59 98 TYR A C 1
ATOM 791 O O . TYR A 1 98 ? -18.975 -5.002 -4.209 1.00 57.59 98 TYR A O 1
ATOM 799 N N . GLY A 1 99 ? -18.803 -3.678 -2.427 1.00 54.25 99 GLY A N 1
ATOM 800 C CA . GLY A 1 99 ? -18.654 -4.754 -1.452 1.00 54.25 99 GLY A CA 1
ATOM 801 C C . GLY A 1 99 ? -18.122 -4.227 -0.124 1.00 54.25 99 GLY A C 1
ATOM 802 O O . GLY A 1 99 ? -17.424 -3.219 -0.085 1.00 54.25 99 GLY A O 1
ATOM 803 N N . ARG A 1 100 ? -18.480 -4.879 0.988 1.00 61.50 100 ARG A N 1
ATOM 804 C CA . ARG A 1 100 ? -17.875 -4.612 2.312 1.00 61.50 100 ARG A CA 1
ATOM 805 C C . ARG A 1 100 ? -16.749 -5.595 2.639 1.00 61.50 100 ARG A C 1
ATOM 807 O O . ARG A 1 100 ? -15.852 -5.251 3.393 1.00 61.50 100 ARG A O 1
ATOM 814 N N . PHE A 1 101 ? -16.825 -6.796 2.067 1.00 63.41 101 PHE A N 1
ATOM 815 C CA . PHE A 1 101 ? -15.875 -7.894 2.214 1.00 63.41 101 PHE A CA 1
ATOM 816 C C . PHE A 1 101 ? -15.871 -8.692 0.910 1.00 63.41 101 PHE A C 1
ATOM 818 O O . PHE A 1 101 ? -16.936 -8.930 0.338 1.00 63.41 101 PHE A O 1
ATOM 825 N N . GLY A 1 102 ? -14.696 -9.102 0.444 1.00 68.06 102 GLY A N 1
ATOM 826 C CA . GLY A 1 102 ? -14.551 -9.874 -0.783 1.00 68.06 102 GLY A CA 1
ATOM 827 C C . GLY A 1 102 ? -13.105 -10.299 -0.998 1.00 68.06 102 GLY A C 1
ATOM 828 O O . GLY A 1 102 ? -12.187 -9.678 -0.467 1.00 68.06 102 GLY A O 1
ATOM 829 N N . GLY A 1 103 ? -12.915 -11.383 -1.747 1.00 68.31 103 GLY A N 1
ATOM 830 C CA . GLY A 1 103 ? -11.588 -11.790 -2.191 1.00 68.31 103 GLY A CA 1
ATOM 831 C C . GLY A 1 103 ? -11.122 -10.900 -3.337 1.00 68.31 103 GLY A C 1
ATOM 832 O O . GLY A 1 103 ? -11.875 -10.675 -4.284 1.00 68.31 103 GLY A O 1
ATOM 833 N N . LEU A 1 104 ? -9.883 -10.427 -3.250 1.00 75.00 104 LEU A N 1
ATOM 834 C CA . LEU A 1 104 ? -9.161 -9.866 -4.385 1.00 75.00 104 LEU A CA 1
ATOM 835 C C . LEU A 1 104 ? -8.329 -10.982 -5.001 1.00 75.00 104 LEU A C 1
ATOM 837 O O . LEU A 1 104 ? -7.697 -11.761 -4.286 1.00 75.00 104 LEU A O 1
ATOM 841 N N . TRP A 1 105 ? -8.351 -11.068 -6.324 1.00 74.00 105 TRP A N 1
ATOM 842 C CA . TRP A 1 105 ? -7.606 -12.076 -7.061 1.00 74.00 105 TRP A CA 1
ATOM 843 C C . TRP A 1 105 ? -6.455 -11.397 -7.779 1.00 74.00 105 TRP A C 1
ATOM 845 O O . TRP A 1 105 ? -6.663 -10.434 -8.511 1.00 74.00 105 TRP A O 1
ATOM 855 N N . LEU A 1 106 ? -5.248 -11.916 -7.576 1.00 78.88 106 LEU A N 1
ATOM 856 C CA . LEU A 1 106 ? -4.101 -11.518 -8.376 1.00 78.88 106 LEU A CA 1
ATOM 857 C C . LEU A 1 106 ? -4.142 -12.296 -9.687 1.00 78.88 106 LEU A C 1
ATOM 859 O O . LEU A 1 106 ? -4.125 -13.529 -9.684 1.00 78.88 106 LEU A O 1
ATOM 863 N N . LEU A 1 107 ? -4.196 -11.569 -10.798 1.00 82.31 107 LEU A N 1
ATOM 864 C CA . LEU A 1 107 ? -4.002 -12.133 -12.124 1.00 82.31 107 LEU A CA 1
ATOM 865 C C . LEU A 1 107 ? -2.526 -11.958 -12.503 1.00 82.31 107 LEU A C 1
ATOM 867 O O . LEU A 1 107 ? -2.059 -10.819 -12.560 1.00 82.31 107 LEU A O 1
ATOM 871 N N . PRO A 1 108 ? -1.775 -13.044 -12.758 1.00 84.81 108 PRO A N 1
ATOM 872 C CA . PRO A 1 108 ? -0.430 -12.924 -13.304 1.00 84.81 108 PRO A CA 1
ATOM 873 C C . PRO A 1 108 ? -0.460 -12.161 -14.630 1.00 84.81 108 PRO A C 1
ATOM 875 O O . PRO A 1 108 ? -1.309 -12.436 -15.480 1.00 84.81 108 PRO A O 1
ATOM 878 N N . ARG A 1 109 ? 0.480 -11.233 -14.816 1.00 87.31 109 ARG A N 1
ATOM 879 C CA . ARG A 1 109 ? 0.639 -10.466 -16.054 1.00 87.31 109 ARG A CA 1
ATOM 880 C C . ARG A 1 109 ? 2.080 -10.526 -16.546 1.00 87.31 109 ARG A C 1
ATOM 882 O O . ARG A 1 109 ? 3.008 -10.566 -15.741 1.00 87.31 109 ARG A O 1
ATOM 889 N N . GLU A 1 110 ? 2.253 -10.522 -17.864 1.00 91.75 110 GLU A N 1
ATOM 890 C CA . GLU A 1 110 ? 3.559 -10.314 -18.490 1.00 91.75 110 GLU A CA 1
ATOM 891 C C . GLU A 1 110 ? 3.852 -8.814 -18.519 1.00 91.75 110 GLU A C 1
ATOM 893 O O . GLU A 1 110 ? 3.469 -8.092 -19.442 1.00 91.75 110 GLU A O 1
ATOM 898 N N . ASP A 1 111 ? 4.491 -8.351 -17.453 1.00 94.12 111 ASP A N 1
ATOM 899 C CA . ASP A 1 111 ? 4.904 -6.968 -17.275 1.00 94.12 111 ASP A CA 1
ATOM 900 C C . ASP A 1 111 ? 6.438 -6.907 -17.271 1.00 94.12 111 ASP A C 1
ATOM 902 O O . ASP A 1 111 ? 7.058 -7.575 -16.436 1.00 94.12 111 ASP A O 1
ATOM 906 N N . PRO A 1 112 ? 7.067 -6.153 -18.194 1.00 95.12 112 PRO A N 1
ATOM 907 C CA . PRO A 1 112 ? 8.525 -6.081 -18.289 1.00 95.12 112 PRO A CA 1
ATOM 908 C C . PRO A 1 112 ? 9.181 -5.498 -17.032 1.00 95.12 112 PRO A C 1
ATOM 910 O O . PRO A 1 112 ? 10.351 -5.768 -16.781 1.00 95.12 112 PRO A O 1
ATOM 913 N N . ASN A 1 113 ? 8.426 -4.749 -16.229 1.00 95.19 113 ASN A N 1
ATOM 914 C CA . ASN A 1 113 ? 8.907 -4.117 -15.010 1.00 95.19 113 ASN A CA 1
ATOM 915 C C . ASN A 1 113 ? 8.655 -4.967 -13.754 1.00 95.19 113 ASN A C 1
ATOM 917 O O . ASN A 1 113 ? 8.972 -4.541 -12.642 1.00 95.19 113 ASN A O 1
ATOM 921 N N . ALA A 1 114 ? 8.065 -6.163 -13.878 1.00 92.81 114 ALA A N 1
ATOM 922 C CA . ALA A 1 114 ? 7.786 -7.021 -12.729 1.00 92.81 114 ALA A CA 1
ATOM 923 C C . ALA A 1 114 ? 9.078 -7.384 -11.974 1.00 92.81 114 ALA A C 1
ATOM 925 O O . ALA A 1 114 ? 10.008 -7.962 -12.535 1.00 92.81 114 ALA A O 1
ATOM 926 N N . GLY A 1 115 ? 9.127 -7.068 -10.676 1.00 91.94 115 GLY A N 1
ATOM 927 C CA . GLY A 1 115 ? 10.320 -7.284 -9.850 1.00 91.94 115 GLY A CA 1
ATOM 928 C C . GLY A 1 115 ? 11.431 -6.247 -10.049 1.00 91.94 115 GLY A C 1
ATOM 929 O O . GLY A 1 115 ? 12.499 -6.393 -9.454 1.00 91.94 115 GLY A O 1
ATOM 930 N N . VAL A 1 116 ? 11.177 -5.186 -10.817 1.00 94.56 116 VAL A N 1
ATOM 931 C CA . VAL A 1 116 ? 12.068 -4.036 -10.985 1.00 94.56 116 VAL A CA 1
ATOM 932 C C . VAL A 1 116 ? 11.548 -2.866 -10.149 1.00 94.56 116 VAL A C 1
ATOM 934 O O . VAL A 1 116 ? 10.341 -2.660 -10.036 1.00 94.56 116 VAL A O 1
ATOM 937 N N . ALA A 1 117 ? 12.458 -2.122 -9.520 1.00 92.56 117 ALA A N 1
ATOM 938 C CA . ALA A 1 117 ? 12.095 -0.915 -8.787 1.00 92.56 117 ALA A CA 1
ATOM 939 C C . ALA A 1 117 ? 11.692 0.173 -9.795 1.00 92.56 117 ALA A C 1
ATOM 941 O O . ALA A 1 117 ? 12.412 0.362 -10.780 1.00 92.56 117 ALA A O 1
ATOM 942 N N . PRO A 1 118 ? 10.562 0.860 -9.589 1.00 90.75 118 PRO A N 1
ATOM 943 C CA . PRO A 1 118 ? 10.060 1.808 -10.562 1.00 90.75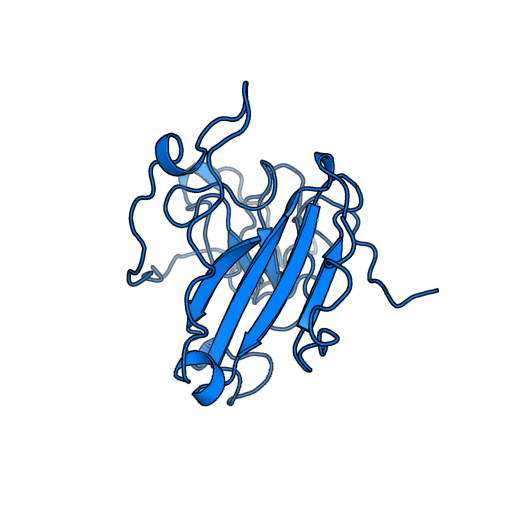 118 PRO A CA 1
ATOM 944 C C . PRO A 1 118 ? 10.848 3.122 -10.551 1.00 90.75 118 PRO A C 1
ATOM 946 O O . PRO A 1 118 ? 11.379 3.544 -9.523 1.00 90.75 118 PRO A O 1
ATOM 949 N N . VAL A 1 119 ? 10.931 3.759 -11.721 1.00 88.44 119 VAL A N 1
ATOM 950 C CA . VAL A 1 119 ? 11.655 5.018 -11.950 1.00 88.44 119 VAL A CA 1
ATOM 951 C C . VAL A 1 119 ? 10.745 5.950 -12.746 1.00 88.44 119 VAL A C 1
ATOM 953 O O . VAL A 1 119 ? 10.143 5.517 -13.723 1.00 88.44 119 VAL A O 1
ATOM 956 N N . ALA A 1 120 ? 10.632 7.220 -12.344 1.00 82.81 120 ALA A N 1
ATOM 957 C CA . ALA A 1 120 ? 9.716 8.169 -12.991 1.00 82.81 120 ALA A CA 1
ATOM 958 C C . ALA A 1 120 ? 10.105 8.525 -14.433 1.00 82.81 120 ALA A C 1
ATOM 960 O O . ALA A 1 120 ? 9.237 8.788 -15.257 1.00 82.81 120 ALA A O 1
ATOM 961 N N . TYR A 1 121 ? 11.406 8.561 -14.720 1.00 84.56 121 TYR A N 1
ATOM 962 C CA . TYR A 1 121 ? 11.951 8.958 -16.018 1.00 84.56 121 TYR A CA 1
ATOM 963 C C . TYR A 1 121 ? 13.102 8.016 -16.396 1.00 84.56 121 TYR A C 1
ATOM 965 O O . TYR A 1 121 ? 14.267 8.409 -16.268 1.00 84.56 121 TYR A O 1
ATOM 973 N N . PRO A 1 122 ? 12.806 6.756 -16.770 1.00 87.25 122 PRO A N 1
ATOM 974 C CA . PRO A 1 122 ? 13.843 5.782 -17.078 1.00 87.25 122 PRO A CA 1
ATOM 975 C C . PRO A 1 122 ? 14.633 6.198 -18.325 1.00 87.25 122 PRO A C 1
ATOM 977 O O . PRO A 1 122 ? 14.071 6.617 -19.337 1.00 87.25 122 PRO A O 1
ATOM 980 N N . GLY A 1 123 ? 15.957 6.088 -18.256 1.00 87.06 123 GLY A N 1
ATOM 981 C CA . GLY A 1 123 ? 16.858 6.269 -19.392 1.00 87.06 123 GLY A CA 1
ATOM 982 C C . GLY A 1 123 ? 17.346 4.943 -19.979 1.00 87.06 123 GLY A C 1
ATOM 983 O O . GLY A 1 123 ? 17.094 3.867 -19.446 1.00 87.06 123 GLY A O 1
ATOM 984 N N . ASP A 1 124 ? 18.149 5.020 -21.046 1.00 83.12 124 ASP A N 1
ATOM 985 C CA . ASP A 1 124 ? 18.684 3.855 -21.783 1.00 83.12 124 ASP A CA 1
ATOM 986 C C . ASP A 1 124 ? 19.508 2.854 -20.933 1.00 83.12 124 ASP A C 1
ATOM 988 O O . ASP A 1 124 ? 19.842 1.766 -21.404 1.00 83.12 124 ASP A O 1
ATOM 992 N N . GLY A 1 125 ? 19.892 3.225 -19.708 1.00 87.25 125 GLY A N 1
ATOM 993 C CA . GLY A 1 125 ? 20.660 2.388 -18.781 1.00 87.25 125 GLY A CA 1
ATOM 994 C C . GLY A 1 125 ? 19.849 1.778 -17.638 1.00 87.25 125 GLY A C 1
ATOM 995 O O . GLY A 1 125 ? 20.404 0.980 -16.880 1.00 87.25 125 GLY A O 1
ATOM 996 N N . ASP A 1 126 ? 18.577 2.148 -17.498 1.00 91.56 126 ASP A N 1
ATOM 997 C CA . ASP A 1 126 ? 17.731 1.670 -16.413 1.00 91.56 126 ASP A CA 1
ATOM 998 C C . ASP A 1 126 ? 17.134 0.300 -16.737 1.00 91.56 126 ASP A C 1
ATOM 1000 O O . ASP A 1 126 ? 16.835 -0.038 -17.881 1.00 91.56 126 ASP A O 1
ATOM 1004 N N . ALA A 1 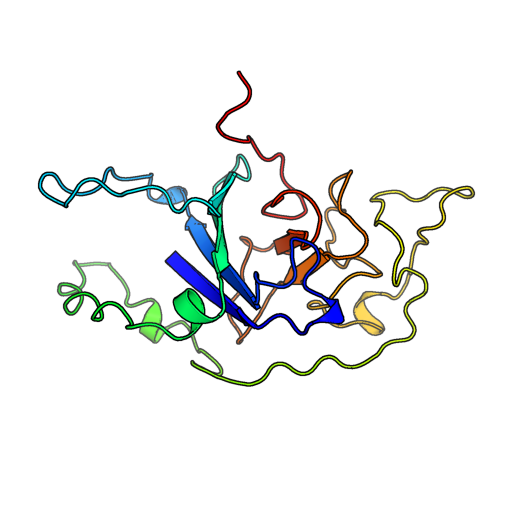127 ? 16.974 -0.523 -15.699 1.00 94.06 127 ALA A N 1
ATOM 1005 C CA . ALA A 1 127 ? 16.284 -1.805 -15.830 1.00 94.06 127 ALA A CA 1
ATOM 1006 C C . ALA A 1 127 ? 14.766 -1.624 -15.977 1.00 94.06 127 ALA A C 1
ATOM 1008 O O . ALA A 1 127 ? 14.095 -2.494 -16.527 1.00 94.06 127 ALA A O 1
ATOM 1009 N N . TYR A 1 128 ? 14.241 -0.519 -15.445 1.00 93.94 128 TYR A N 1
ATOM 1010 C CA . TYR A 1 128 ? 12.843 -0.142 -15.571 1.00 93.94 128 TYR A CA 1
ATOM 1011 C C . TYR A 1 128 ? 12.627 0.502 -16.938 1.00 93.94 128 TYR A C 1
ATOM 1013 O O . TYR A 1 128 ? 13.422 1.343 -17.350 1.00 93.94 128 TYR A O 1
ATOM 1021 N N . VAL A 1 129 ? 11.576 0.100 -17.645 1.00 93.69 129 VAL A N 1
ATOM 1022 C CA . VAL A 1 129 ? 11.303 0.536 -19.016 1.00 93.69 129 VAL A CA 1
ATOM 1023 C C . VAL A 1 129 ? 9.970 1.261 -19.112 1.00 93.69 129 VAL A C 1
ATOM 1025 O O . VAL A 1 129 ? 8.987 0.863 -18.484 1.00 93.69 129 VAL A O 1
ATOM 1028 N N . ASP A 1 130 ? 9.917 2.281 -19.963 1.00 91.06 130 ASP A N 1
ATOM 1029 C CA . ASP A 1 130 ? 8.657 2.918 -20.334 1.00 91.06 130 ASP A CA 1
ATOM 1030 C C . ASP A 1 130 ? 7.790 1.958 -21.158 1.00 91.06 130 ASP A C 1
ATOM 1032 O O . ASP A 1 130 ? 8.252 1.325 -22.113 1.00 91.06 130 ASP A O 1
ATOM 10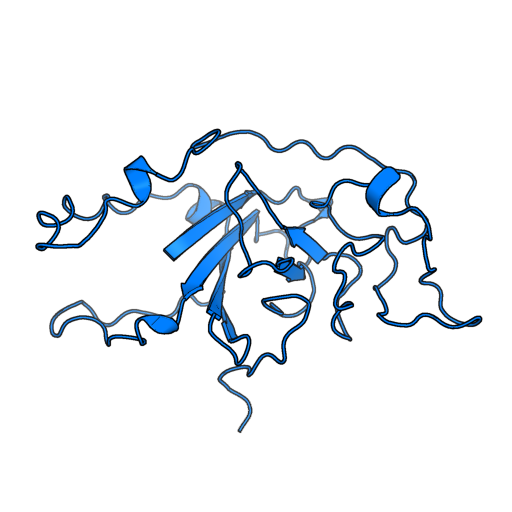36 N N . VAL A 1 131 ? 6.505 1.881 -20.808 1.00 91.94 131 VAL A N 1
ATOM 1037 C CA . VAL A 1 131 ? 5.497 1.085 -21.520 1.00 91.94 131 VAL A CA 1
ATOM 1038 C C . VAL A 1 131 ? 4.483 2.044 -22.160 1.00 91.94 131 VAL A C 1
ATOM 1040 O O . VAL A 1 131 ? 3.585 2.521 -21.472 1.00 91.94 131 VAL A O 1
ATOM 1043 N N . PRO A 1 132 ? 4.591 2.351 -23.468 1.00 88.44 132 PRO A N 1
ATOM 1044 C CA . PRO A 1 132 ? 3.794 3.409 -24.104 1.00 88.44 132 PRO A CA 1
ATOM 1045 C C . PRO A 1 132 ? 2.271 3.208 -24.078 1.00 88.44 132 PRO A C 1
ATOM 1047 O O . PRO A 1 132 ? 1.528 4.174 -24.221 1.00 88.44 132 PRO A O 1
ATOM 1050 N N . ASP A 1 133 ? 1.805 1.968 -23.932 1.00 90.50 133 ASP A N 1
ATOM 1051 C CA . ASP A 1 133 ? 0.398 1.556 -23.957 1.00 90.50 133 ASP A CA 1
ATOM 1052 C C . ASP A 1 133 ? -0.070 0.968 -22.613 1.00 90.50 133 ASP A C 1
ATOM 1054 O O . ASP A 1 133 ? -0.967 0.127 -22.565 1.00 90.50 133 ASP A O 1
ATOM 1058 N N . LEU A 1 134 ? 0.546 1.396 -21.505 1.00 90.31 134 LEU A N 1
ATOM 1059 C CA . LEU A 1 134 ? 0.311 0.825 -20.174 1.00 90.31 134 LEU A CA 1
ATOM 1060 C C . LEU A 1 134 ? -1.174 0.806 -19.763 1.00 90.31 134 LEU A C 1
ATOM 1062 O O . LEU A 1 134 ? -1.649 -0.235 -19.315 1.00 90.31 134 LEU A O 1
ATOM 1066 N N . TYR A 1 135 ? -1.934 1.880 -20.015 1.00 88.25 135 TYR A N 1
ATOM 1067 C CA . TYR A 1 135 ? -3.362 1.973 -19.660 1.00 88.25 135 TYR A CA 1
ATOM 1068 C C . TYR A 1 135 ? -4.271 1.038 -20.472 1.00 88.25 135 TYR A C 1
ATOM 1070 O O . TYR A 1 135 ? -5.352 0.678 -20.016 1.00 88.25 135 TYR A O 1
ATOM 1078 N N . ASP A 1 136 ? -3.840 0.619 -21.665 1.00 90.31 136 ASP A N 1
ATOM 1079 C CA . ASP A 1 136 ? -4.582 -0.351 -22.480 1.00 90.31 136 ASP A CA 1
ATOM 1080 C C . ASP A 1 136 ? -4.244 -1.800 -22.089 1.00 90.31 136 ASP A C 1
ATOM 1082 O O . ASP A 1 136 ? -5.001 -2.732 -22.375 1.00 90.31 136 ASP A O 1
ATOM 1086 N N . ARG A 1 137 ? -3.086 -2.009 -21.452 1.00 88.62 137 ARG A N 1
ATOM 1087 C CA . ARG A 1 137 ? -2.546 -3.336 -21.128 1.00 88.62 137 ARG A CA 1
ATOM 1088 C C . ARG A 1 137 ? -2.797 -3.761 -19.696 1.00 88.62 137 ARG A C 1
ATOM 1090 O O . ARG A 1 137 ? -2.907 -4.961 -19.428 1.00 88.62 137 ARG A O 1
ATOM 1097 N N . PHE A 1 138 ? -2.816 -2.806 -18.780 1.00 88.94 138 PHE A N 1
ATOM 1098 C CA . PHE A 1 138 ? -2.764 -3.050 -17.352 1.00 88.94 138 PHE A CA 1
ATOM 1099 C C . PHE A 1 138 ? -3.941 -2.397 -16.636 1.00 88.94 138 PHE A C 1
ATOM 1101 O O . PHE A 1 138 ? -4.507 -1.413 -17.093 1.00 88.94 138 PHE A O 1
ATOM 1108 N N . HIS A 1 139 ? -4.322 -2.994 -15.509 1.00 85.44 139 HIS A N 1
ATOM 1109 C CA . HIS A 1 139 ? -5.288 -2.403 -14.591 1.00 85.44 139 HIS A CA 1
ATOM 1110 C C . HIS A 1 139 ? -4.573 -1.427 -13.655 1.00 85.44 139 HIS A C 1
ATOM 1112 O O . HIS A 1 139 ? -3.433 -1.705 -13.280 1.00 85.44 139 HIS A O 1
ATOM 1118 N N . ASP A 1 140 ? -5.268 -0.372 -13.228 1.00 81.56 140 ASP A N 1
ATOM 1119 C CA . ASP A 1 140 ? -4.741 0.677 -12.338 1.00 81.56 140 ASP A CA 1
ATOM 1120 C C . ASP A 1 140 ? -4.380 0.161 -10.933 1.00 81.56 140 ASP A C 1
ATOM 1122 O O . ASP A 1 140 ? -3.619 0.790 -10.209 1.00 81.56 140 ASP A O 1
ATOM 1126 N N . GLU A 1 141 ? -4.904 -1.003 -10.531 1.00 85.38 141 GLU A N 1
ATOM 1127 C CA . GLU A 1 141 ? -4.489 -1.661 -9.291 1.00 85.38 141 GLU A CA 1
ATOM 1128 C C . GLU A 1 141 ? -3.661 -2.905 -9.576 1.00 85.38 141 GLU A C 1
ATOM 1130 O O . GLU A 1 141 ? -4.119 -3.868 -10.204 1.00 85.38 141 GLU A O 1
ATOM 1135 N N . HIS A 1 142 ? -2.438 -2.912 -9.062 1.00 87.69 142 HIS A N 1
ATOM 1136 C CA . HIS A 1 142 ? -1.518 -4.023 -9.234 1.00 87.69 142 HIS A CA 1
ATOM 1137 C C . HIS A 1 142 ? -0.418 -4.017 -8.181 1.00 87.69 142 HIS A C 1
ATOM 1139 O O . HIS A 1 142 ? -0.128 -3.018 -7.527 1.00 87.69 142 HIS A O 1
ATOM 1145 N N . LEU A 1 143 ? 0.222 -5.174 -8.043 1.00 88.75 143 LEU A N 1
ATOM 1146 C CA . LEU A 1 143 ? 1.410 -5.319 -7.227 1.00 88.75 143 LEU A CA 1
ATOM 1147 C C . LEU A 1 143 ? 2.660 -5.266 -8.106 1.00 88.75 143 LEU A C 1
ATOM 1149 O O . LEU A 1 143 ? 2.873 -6.167 -8.920 1.00 88.75 143 LEU A O 1
ATOM 1153 N N . GLY A 1 144 ? 3.508 -4.273 -7.862 1.00 89.56 144 GLY A N 1
ATOM 1154 C CA . GLY A 1 144 ? 4.782 -4.083 -8.536 1.00 89.56 144 GLY A CA 1
ATOM 1155 C C . GLY A 1 144 ? 4.621 -3.880 -10.039 1.00 89.56 144 GLY A C 1
ATOM 1156 O O . GLY A 1 144 ? 3.513 -3.864 -10.574 1.00 89.56 144 GLY A O 1
ATOM 1157 N N . GLY A 1 145 ? 5.742 -3.788 -10.746 1.00 92.31 145 GLY A N 1
ATOM 1158 C CA . GLY A 1 145 ? 5.715 -3.663 -12.197 1.00 92.31 145 GLY A CA 1
ATOM 1159 C C . GLY A 1 145 ? 5.572 -2.227 -12.680 1.00 92.31 145 GLY A C 1
ATOM 1160 O O . GLY A 1 145 ? 6.040 -1.299 -12.021 1.00 92.31 145 GLY A O 1
ATOM 1161 N N . THR A 1 146 ? 4.971 -2.079 -13.857 1.00 92.75 146 THR A N 1
ATOM 1162 C CA . THR A 1 146 ? 4.750 -0.795 -14.523 1.00 92.75 146 THR A CA 1
ATOM 1163 C C . THR A 1 146 ? 3.770 0.038 -13.708 1.00 92.75 146 THR A C 1
ATOM 1165 O O . THR A 1 146 ? 2.622 -0.374 -13.569 1.00 92.75 146 THR A O 1
ATOM 1168 N N . ALA A 1 147 ? 4.250 1.164 -13.181 1.00 90.19 147 ALA A N 1
ATOM 1169 C CA . ALA A 1 147 ? 3.468 2.144 -12.439 1.00 90.19 147 ALA A CA 1
ATOM 1170 C C . ALA A 1 147 ? 2.480 2.877 -13.354 1.00 90.19 147 ALA A C 1
ATOM 1172 O O . ALA A 1 147 ? 2.805 3.164 -14.511 1.00 90.19 147 ALA A O 1
ATOM 1173 N N . MET A 1 148 ? 1.299 3.192 -12.826 1.00 86.81 148 MET A N 1
ATOM 1174 C CA . MET A 1 148 ? 0.178 3.754 -13.592 1.00 86.81 148 MET A CA 1
ATOM 1175 C C . MET A 1 148 ? -0.028 5.252 -13.327 1.00 86.81 148 MET A C 1
ATOM 1177 O O . MET A 1 148 ? -0.658 5.935 -14.140 1.00 86.81 148 MET A O 1
ATOM 1181 N N . SER A 1 149 ? 0.568 5.789 -12.258 1.00 79.81 149 SER A N 1
ATOM 1182 C CA . SER A 1 149 ? 0.539 7.218 -11.931 1.00 79.81 149 SER A CA 1
ATOM 1183 C C . SER A 1 149 ? 1.012 8.113 -13.080 1.00 79.81 149 SER A C 1
ATOM 1185 O O . SER A 1 149 ? 2.191 8.160 -13.444 1.00 79.81 149 SER A O 1
ATOM 1187 N N . ALA A 1 150 ? 0.084 8.924 -13.595 1.00 73.44 150 ALA A N 1
ATOM 1188 C CA . ALA A 1 150 ? 0.355 9.933 -14.620 1.00 73.44 150 ALA A CA 1
ATOM 1189 C C . ALA A 1 150 ? 1.299 11.053 -14.137 1.00 73.44 150 ALA A C 1
ATOM 1191 O O . ALA A 1 150 ? 1.907 11.746 -14.953 1.00 73.44 150 ALA A O 1
ATOM 1192 N N . ASN A 1 151 ? 1.430 11.224 -12.817 1.00 72.19 151 ASN A N 1
ATOM 1193 C CA . ASN A 1 151 ? 2.292 12.228 -12.191 1.00 72.19 151 ASN A CA 1
ATOM 1194 C C . ASN A 1 151 ? 3.706 11.689 -11.897 1.00 72.19 151 ASN A C 1
ATOM 1196 O O . ASN A 1 151 ? 4.526 12.385 -11.297 1.00 72.19 151 ASN A O 1
ATOM 1200 N N . GLY A 1 152 ? 4.000 10.464 -12.342 1.00 73.44 152 GLY A N 1
ATOM 1201 C CA . GLY A 1 152 ? 5.243 9.764 -12.057 1.00 73.44 152 GLY A CA 1
ATOM 1202 C C . GLY A 1 152 ? 5.210 9.032 -10.717 1.00 73.44 152 GLY A C 1
ATOM 1203 O O . GLY A 1 152 ? 4.224 9.059 -9.977 1.00 73.44 152 GLY A O 1
ATOM 1204 N N . ILE A 1 153 ? 6.311 8.344 -10.430 1.00 77.19 153 ILE A N 1
ATOM 1205 C CA . ILE A 1 153 ? 6.514 7.563 -9.212 1.00 77.19 153 ILE A CA 1
ATOM 1206 C C . ILE A 1 153 ? 7.612 8.194 -8.363 1.00 77.19 153 ILE A C 1
ATOM 1208 O O . ILE A 1 153 ? 8.604 8.714 -8.873 1.00 77.19 153 ILE A O 1
ATOM 1212 N N . ARG A 1 154 ? 7.453 8.133 -7.046 1.00 75.50 154 ARG A N 1
ATOM 1213 C CA . ARG A 1 154 ? 8.482 8.569 -6.109 1.00 75.50 154 ARG A CA 1
ATOM 1214 C C . ARG A 1 154 ? 9.732 7.681 -6.178 1.00 75.50 154 ARG A C 1
ATOM 1216 O O . ARG A 1 154 ? 9.640 6.460 -6.274 1.00 75.50 154 ARG A O 1
ATOM 1223 N N . ASP A 1 155 ? 10.899 8.296 -6.005 1.00 76.94 155 ASP A N 1
ATOM 1224 C CA . ASP A 1 155 ? 12.161 7.572 -5.848 1.00 76.94 155 ASP A CA 1
ATOM 1225 C C . ASP A 1 155 ? 12.174 6.684 -4.593 1.00 76.94 155 ASP A C 1
ATOM 1227 O O . ASP A 1 155 ? 11.672 7.053 -3.527 1.00 76.94 155 ASP A O 1
ATOM 1231 N N . GLY A 1 156 ? 12.844 5.535 -4.698 1.00 80.88 156 GLY A N 1
ATOM 1232 C CA . GLY A 1 156 ? 13.093 4.641 -3.564 1.00 80.88 156 GLY A CA 1
ATOM 1233 C C . GLY A 1 156 ? 11.954 3.674 -3.239 1.00 80.88 156 GLY A C 1
ATOM 1234 O O . GLY A 1 156 ? 12.052 2.962 -2.241 1.00 80.88 156 GLY A O 1
ATOM 1235 N N . VAL A 1 157 ? 10.914 3.619 -4.074 1.00 87.44 157 VAL A N 1
ATOM 1236 C CA . VAL A 1 157 ? 9.891 2.567 -4.028 1.00 87.44 157 VAL A CA 1
ATOM 1237 C C . VAL A 1 157 ? 10.545 1.226 -4.376 1.00 87.44 157 VAL A C 1
ATOM 1239 O O . VAL A 1 157 ? 11.249 1.104 -5.382 1.00 87.44 157 VAL A O 1
ATOM 1242 N N . SER A 1 158 ? 10.340 0.206 -3.546 1.00 91.81 158 SER A N 1
ATOM 1243 C CA . SER A 1 158 ? 10.822 -1.144 -3.839 1.00 91.81 158 SER A CA 1
ATOM 1244 C C . SER A 1 158 ? 10.039 -1.785 -4.997 1.00 91.81 158 SER A C 1
ATOM 1246 O O . SER A 1 158 ? 8.933 -1.357 -5.316 1.00 91.81 158 SER A O 1
ATOM 1248 N N . PRO A 1 159 ? 10.521 -2.890 -5.593 1.00 92.50 159 PRO A N 1
ATOM 1249 C CA . PRO A 1 159 ? 9.723 -3.665 -6.548 1.00 92.50 159 PRO A CA 1
ATOM 1250 C C . PRO A 1 159 ? 8.440 -4.286 -5.966 1.00 92.50 159 PRO A C 1
ATOM 1252 O O . PRO A 1 159 ? 7.632 -4.845 -6.709 1.00 92.50 159 PRO A O 1
ATOM 1255 N N . TRP A 1 160 ? 8.269 -4.250 -4.642 1.00 91.56 160 TRP A N 1
ATOM 1256 C CA . TRP A 1 160 ? 7.181 -4.884 -3.901 1.00 91.56 160 TRP A CA 1
ATOM 1257 C C . TRP A 1 160 ? 6.172 -3.852 -3.397 1.00 91.56 160 TRP A C 1
ATOM 1259 O O . TRP A 1 160 ? 5.780 -3.886 -2.233 1.00 91.56 160 TRP A O 1
ATOM 1269 N N . TYR A 1 161 ? 5.748 -2.934 -4.260 1.00 89.50 161 TYR A N 1
ATOM 1270 C CA . TYR A 1 161 ? 4.705 -1.964 -3.937 1.00 89.50 161 TYR A CA 1
ATOM 1271 C C . TYR A 1 161 ? 3.332 -2.423 -4.426 1.00 89.50 161 TYR A C 1
ATOM 1273 O O . TYR A 1 161 ? 3.233 -3.173 -5.392 1.00 89.50 161 TYR A O 1
ATOM 1281 N N . LEU A 1 162 ? 2.267 -1.987 -3.763 1.00 88.31 162 LEU A N 1
ATOM 1282 C CA . LEU A 1 162 ? 0.895 -2.115 -4.245 1.00 88.31 162 LEU A CA 1
ATOM 1283 C C . LEU A 1 162 ? 0.394 -0.732 -4.656 1.00 88.31 162 LEU A C 1
ATOM 1285 O O . LEU A 1 162 ? 0.352 0.164 -3.815 1.00 88.31 162 LEU A O 1
ATOM 1289 N N . GLU A 1 163 ? 0.009 -0.591 -5.918 1.00 88.00 163 GLU A N 1
ATOM 1290 C CA . GLU A 1 163 ? -0.648 0.599 -6.456 1.00 88.00 163 GLU A CA 1
ATOM 1291 C C . GLU A 1 163 ? -2.167 0.437 -6.340 1.00 88.00 163 GLU A C 1
ATOM 1293 O O . GLU A 1 163 ? -2.715 -0.621 -6.672 1.00 88.00 163 GLU A O 1
ATOM 1298 N N . VAL A 1 164 ? -2.842 1.448 -5.786 1.00 86.31 164 VAL A N 1
ATOM 1299 C CA . VAL A 1 164 ? -4.290 1.431 -5.552 1.00 86.31 164 VAL A CA 1
ATOM 1300 C C . VAL A 1 164 ? -4.929 2.759 -5.948 1.00 86.31 164 VAL A C 1
ATOM 1302 O O . VAL A 1 164 ? -4.703 3.762 -5.272 1.00 86.31 164 VAL A O 1
ATOM 1305 N N . ASN A 1 165 ? -5.829 2.720 -6.937 1.00 80.81 165 ASN A N 1
ATOM 1306 C CA . ASN A 1 165 ? -6.681 3.852 -7.313 1.00 80.81 165 ASN A CA 1
ATOM 1307 C C . ASN A 1 165 ? -8.120 3.698 -6.788 1.00 80.81 165 ASN A C 1
ATOM 1309 O O . ASN A 1 165 ? -8.557 4.441 -5.909 1.00 80.81 165 ASN A O 1
ATOM 1313 N N . ARG A 1 166 ? -8.876 2.698 -7.278 1.00 79.50 166 ARG A N 1
ATOM 1314 C CA . ARG A 1 166 ? -10.338 2.569 -7.090 1.00 79.50 166 ARG A CA 1
ATOM 1315 C C . ARG A 1 166 ? -10.779 1.268 -6.429 1.00 79.50 166 ARG A C 1
ATOM 1317 O O . ARG A 1 166 ? -11.815 0.684 -6.777 1.00 79.50 166 ARG A O 1
ATOM 1324 N N . LEU A 1 167 ? -10.046 0.808 -5.419 1.00 80.12 167 LEU A N 1
ATOM 1325 C CA . LEU A 1 167 ? -10.372 -0.445 -4.741 1.00 80.12 167 LEU A CA 1
ATOM 1326 C C . LEU A 1 167 ? -11.792 -0.437 -4.142 1.00 80.12 167 LEU A C 1
ATOM 1328 O O . LEU A 1 167 ? -12.143 0.402 -3.308 1.00 80.12 167 LEU A O 1
ATOM 1332 N N . GLY A 1 168 ? -12.614 -1.409 -4.555 1.00 74.50 168 GLY A N 1
ATOM 1333 C CA . GLY A 1 168 ? -14.007 -1.547 -4.105 1.00 74.50 168 GLY A CA 1
ATOM 1334 C C . GLY A 1 168 ? -14.972 -0.499 -4.680 1.00 74.50 168 GLY A C 1
ATOM 1335 O O . GLY A 1 168 ? -16.084 -0.347 -4.161 1.00 74.50 168 GLY A O 1
ATOM 1336 N N . GLY A 1 169 ? -14.555 0.212 -5.735 1.00 71.69 169 GLY A N 1
ATOM 1337 C CA . GLY A 1 169 ? -15.282 1.314 -6.371 1.00 71.69 169 GLY A CA 1
ATOM 1338 C C . GLY A 1 169 ? -15.208 2.636 -5.611 1.00 71.69 169 GLY A C 1
ATOM 1339 O O . GLY A 1 169 ? -15.997 3.540 -5.879 1.00 71.69 169 GLY A O 1
ATOM 1340 N N . LEU A 1 170 ? -14.283 2.745 -4.659 1.00 75.25 170 LEU A N 1
ATOM 1341 C CA . LEU A 1 170 ? -13.971 3.979 -3.948 1.00 75.25 170 LEU A CA 1
ATOM 1342 C C . LEU A 1 170 ? -12.596 4.458 -4.389 1.00 75.25 170 LEU A C 1
ATOM 1344 O O . LEU A 1 170 ? -11.674 3.651 -4.412 1.00 75.25 170 LEU A O 1
ATOM 1348 N N . SER A 1 171 ? -12.477 5.747 -4.708 1.00 77.38 171 SER A N 1
ATOM 1349 C CA . SER A 1 171 ? -11.176 6.379 -4.934 1.00 77.38 171 SER A CA 1
ATOM 1350 C C . SER A 1 171 ? -10.413 6.450 -3.618 1.00 77.38 171 SER A C 1
ATOM 1352 O O . SER A 1 171 ? -10.977 6.867 -2.603 1.00 77.38 171 SER A O 1
ATOM 1354 N N . HIS A 1 172 ? -9.141 6.087 -3.654 1.00 78.62 172 HIS A N 1
ATOM 1355 C CA . HIS A 1 172 ? -8.168 6.317 -2.590 1.00 78.62 172 HIS A CA 1
ATOM 1356 C C . HIS A 1 172 ? -7.092 7.253 -3.146 1.00 78.62 172 HIS A C 1
ATOM 1358 O O . HIS A 1 172 ? -6.950 7.339 -4.357 1.00 78.62 172 HIS A O 1
ATOM 1364 N N . GLY A 1 173 ? -6.390 7.995 -2.290 1.00 71.12 173 GLY A N 1
ATOM 1365 C CA . GLY A 1 173 ? -5.260 8.828 -2.733 1.00 71.12 173 GLY A CA 1
ATOM 1366 C C . GLY A 1 173 ? -5.594 10.206 -3.325 1.00 71.12 173 GLY A C 1
ATOM 1367 O O . GLY A 1 173 ? -4.687 10.877 -3.783 1.00 71.12 173 GLY A O 1
ATOM 1368 N N . GLY A 1 174 ? -6.851 10.671 -3.283 1.00 60.25 174 GLY A N 1
ATOM 1369 C CA . GLY A 1 174 ? -7.168 12.081 -3.588 1.00 60.25 174 GLY A CA 1
ATOM 1370 C C . GLY A 1 174 ? -7.049 12.456 -5.072 1.00 60.25 174 GLY A C 1
ATOM 1371 O O . GLY A 1 174 ? -6.478 13.486 -5.392 1.00 60.25 174 GLY A O 1
ATOM 1372 N N . ASP A 1 175 ? -7.606 11.616 -5.954 1.00 60.59 175 ASP A N 1
ATOM 1373 C CA . ASP A 1 175 ? -7.450 11.619 -7.426 1.00 60.59 175 ASP A CA 1
ATOM 1374 C C . ASP A 1 175 ? -6.104 11.075 -7.943 1.00 60.59 175 ASP A C 1
ATOM 1376 O O . ASP A 1 175 ? -5.896 11.001 -9.155 1.00 60.59 175 ASP A O 1
ATOM 1380 N N . GLU A 1 176 ? -5.244 10.591 -7.045 1.00 67.31 176 GLU A N 1
ATOM 1381 C CA . GLU A 1 176 ? -3.956 9.978 -7.373 1.00 67.31 176 GLU A CA 1
ATOM 1382 C C . GLU A 1 176 ? -3.842 8.535 -6.882 1.00 67.31 176 GLU A C 1
ATOM 1384 O O . GLU A 1 176 ? -4.591 8.086 -6.014 1.00 67.31 176 GLU A O 1
ATOM 1389 N N . ASP A 1 177 ? -2.866 7.810 -7.424 1.00 76.94 177 ASP A N 1
ATOM 1390 C CA . ASP A 1 177 ? -2.59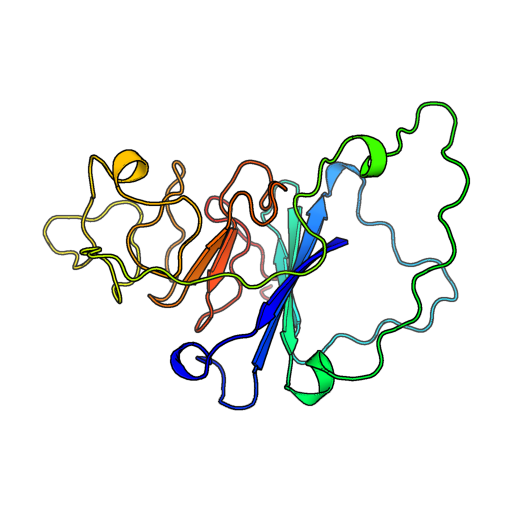2 6.434 -7.041 1.00 76.94 177 ASP A CA 1
ATOM 1391 C C . ASP A 1 177 ? -1.880 6.364 -5.680 1.00 76.94 177 ASP A C 1
ATOM 1393 O O . ASP A 1 177 ? -0.856 7.010 -5.432 1.00 76.94 177 ASP A O 1
ATOM 1397 N N . LEU A 1 178 ? -2.412 5.548 -4.769 1.00 78.50 178 LEU A N 1
ATOM 1398 C CA . LEU A 1 178 ? -1.753 5.243 -3.503 1.00 78.50 178 LEU A CA 1
ATOM 1399 C C . LEU A 1 178 ? -0.713 4.140 -3.723 1.00 78.50 178 LEU A C 1
ATOM 1401 O O . LEU A 1 178 ? -1.084 3.040 -4.131 1.00 78.50 178 LEU A O 1
ATOM 1405 N N . ALA A 1 179 ? 0.551 4.382 -3.360 1.00 80.31 179 ALA A N 1
ATOM 1406 C CA . ALA A 1 179 ? 1.573 3.335 -3.337 1.00 80.31 179 ALA A CA 1
ATOM 1407 C C . ALA A 1 179 ? 1.893 2.869 -1.919 1.00 80.31 179 ALA A C 1
ATOM 1409 O O . ALA A 1 179 ? 2.402 3.601 -1.064 1.00 80.31 179 ALA A O 1
ATOM 1410 N N . LEU A 1 180 ? 1.645 1.584 -1.690 1.00 84.19 180 LEU A N 1
ATOM 1411 C CA . LEU A 1 180 ? 1.997 0.884 -0.466 1.00 84.19 180 LEU A CA 1
ATOM 1412 C C . LEU A 1 180 ? 3.256 0.061 -0.717 1.00 84.19 180 LEU A C 1
ATOM 1414 O O . LEU A 1 180 ? 3.167 -1.045 -1.246 1.00 84.19 180 LEU A O 1
ATOM 1418 N N . ASP A 1 181 ? 4.425 0.566 -0.336 1.00 89.19 181 ASP A N 1
ATOM 1419 C CA . ASP A 1 181 ? 5.636 -0.252 -0.369 1.00 89.19 181 ASP A CA 1
ATOM 1420 C C . ASP A 1 181 ? 5.570 -1.323 0.732 1.00 89.19 181 ASP A C 1
ATOM 1422 O O . ASP A 1 181 ? 5.494 -1.015 1.926 1.00 89.19 181 ASP A O 1
ATOM 1426 N N . LEU A 1 182 ? 5.558 -2.598 0.333 1.00 90.62 182 LEU A N 1
ATOM 1427 C CA . LEU A 1 182 ? 5.471 -3.708 1.275 1.00 90.62 182 LEU A CA 1
ATOM 1428 C C . LEU A 1 182 ? 6.819 -4.033 1.924 1.00 90.62 182 LEU A C 1
ATOM 1430 O O . LEU A 1 182 ? 6.854 -4.708 2.954 1.00 90.62 182 LEU A O 1
ATOM 1434 N N . GLU A 1 183 ? 7.924 -3.579 1.338 1.00 90.19 183 GLU A N 1
ATOM 1435 C CA . GLU A 1 183 ? 9.286 -3.800 1.821 1.00 90.19 183 GLU A CA 1
ATOM 1436 C C . GLU A 1 183 ? 9.843 -2.535 2.483 1.00 90.19 183 GLU A C 1
ATOM 1438 O O . GLU A 1 183 ? 10.263 -2.566 3.646 1.00 90.19 183 GLU A O 1
ATOM 1443 N N . GLY A 1 184 ? 9.786 -1.420 1.757 1.00 83.31 184 GLY A N 1
ATOM 1444 C CA . GLY A 1 184 ? 10.258 -0.100 2.157 1.00 83.31 184 GLY A CA 1
ATOM 1445 C C . GLY A 1 184 ? 9.334 0.621 3.134 1.00 83.31 184 GLY A C 1
ATOM 1446 O O . GLY A 1 184 ? 8.483 0.021 3.791 1.00 83.31 184 GLY A O 1
ATOM 1447 N N . GLU A 1 185 ? 9.568 1.917 3.334 1.00 78.94 185 GLU A N 1
ATOM 1448 C CA . GLU A 1 185 ? 8.707 2.753 4.176 1.00 78.94 185 GLU A CA 1
ATOM 1449 C C . GLU A 1 185 ? 7.377 3.061 3.492 1.00 78.94 185 GLU A C 1
ATOM 1451 O O . GLU A 1 185 ? 7.265 3.001 2.276 1.00 78.94 185 GLU A O 1
ATOM 1456 N N . PHE A 1 186 ? 6.352 3.401 4.276 1.00 74.88 186 PHE A N 1
ATOM 1457 C CA . PHE A 1 186 ? 5.083 3.808 3.692 1.00 74.88 186 PHE A CA 1
ATOM 1458 C C . PHE A 1 186 ? 5.214 5.203 3.073 1.00 74.88 186 PHE A C 1
ATOM 1460 O O . PHE A 1 186 ? 5.575 6.152 3.770 1.00 74.88 186 PHE A O 1
ATOM 1467 N N . LEU A 1 187 ? 4.924 5.316 1.776 1.00 68.62 187 LEU A N 1
ATOM 1468 C CA . LEU A 1 187 ? 5.218 6.516 0.993 1.00 68.62 187 LEU A CA 1
ATOM 1469 C C . LEU A 1 187 ? 4.014 7.429 0.751 1.00 68.62 187 LEU A C 1
ATOM 1471 O O . LEU A 1 187 ? 4.246 8.538 0.286 1.00 68.62 187 LEU A O 1
ATOM 1475 N N . GLY A 1 188 ? 2.788 7.018 1.096 1.00 72.00 188 GLY A N 1
ATOM 1476 C CA . GLY A 1 188 ? 1.574 7.810 0.860 1.00 72.00 188 GLY A CA 1
ATOM 1477 C C . GLY A 1 188 ? 1.145 7.812 -0.612 1.00 72.00 188 GLY A C 1
ATOM 1478 O O . GLY A 1 188 ? 1.200 6.771 -1.270 1.00 72.00 188 GLY A O 1
ATOM 1479 N N . GLY A 1 189 ? 0.686 8.966 -1.104 1.00 67.62 189 GLY A N 1
ATOM 1480 C CA . GLY A 1 189 ? 0.373 9.180 -2.522 1.00 67.62 189 GLY A CA 1
ATOM 1481 C C . GLY A 1 189 ? 1.620 9.126 -3.409 1.00 67.62 189 GLY A C 1
ATOM 1482 O O . GLY A 1 189 ? 2.725 9.452 -2.967 1.00 67.62 189 GLY A O 1
ATOM 1483 N N . LEU A 1 190 ? 1.454 8.688 -4.659 1.00 62.44 190 LEU A N 1
ATOM 1484 C CA . LEU A 1 190 ? 2.565 8.499 -5.596 1.00 62.44 190 LEU A CA 1
ATOM 1485 C C . LEU A 1 190 ? 3.204 9.799 -6.101 1.00 62.44 190 LEU A C 1
ATOM 1487 O O . LEU A 1 190 ? 4.377 9.771 -6.476 1.00 62.44 190 LEU A O 1
ATOM 1491 N N . SER A 1 191 ? 2.480 10.923 -6.084 1.00 50.03 191 SER A N 1
ATOM 1492 C CA . SER A 1 191 ? 2.941 12.183 -6.689 1.00 50.03 191 SER A CA 1
ATOM 1493 C C . SER A 1 191 ? 3.599 13.171 -5.713 1.00 50.03 191 SER A C 1
ATOM 1495 O O . SER A 1 191 ? 4.226 14.147 -6.133 1.00 50.03 191 SER A O 1
ATOM 1497 N N . SER A 1 192 ? 3.428 12.967 -4.408 1.00 47.62 192 SER A N 1
ATOM 1498 C CA . SER A 1 192 ? 3.463 14.068 -3.446 1.00 47.62 192 SER A CA 1
ATOM 1499 C C . SER A 1 192 ? 4.575 13.922 -2.400 1.00 47.62 192 SER A C 1
ATOM 1501 O O . SER A 1 192 ? 4.907 12.831 -1.924 1.00 47.62 192 SER A O 1
ATOM 1503 N N . HIS A 1 193 ? 5.193 15.048 -2.033 1.00 41.91 193 HIS A N 1
ATOM 1504 C CA . HIS A 1 193 ? 6.322 15.100 -1.105 1.00 41.91 193 HIS A CA 1
ATOM 1505 C C . HIS A 1 193 ? 5.900 14.785 0.331 1.00 41.91 193 HIS A C 1
ATOM 1507 O O . HIS A 1 193 ? 5.493 15.679 1.070 1.00 41.91 193 HIS A O 1
ATOM 1513 N N . VAL A 1 194 ? 6.109 13.538 0.765 1.00 45.50 194 VAL A N 1
ATOM 1514 C CA . VAL A 1 194 ? 5.757 13.181 2.138 1.00 45.50 194 VAL A CA 1
ATOM 1515 C C . VAL A 1 194 ? 6.705 13.736 3.191 1.00 45.50 194 VAL A C 1
ATOM 1517 O O . VAL A 1 194 ? 7.904 13.439 3.179 1.00 45.50 194 VAL A O 1
ATOM 1520 N N . ARG A 1 195 ? 6.156 14.459 4.173 1.00 41.69 195 ARG A N 1
ATOM 1521 C CA . ARG A 1 195 ? 6.865 14.776 5.421 1.00 41.69 195 ARG A CA 1
ATOM 1522 C C . ARG A 1 195 ? 6.713 13.613 6.393 1.00 41.69 195 ARG A C 1
ATOM 1524 O O . ARG A 1 195 ? 5.650 13.383 6.961 1.00 41.69 195 ARG A O 1
ATOM 1531 N N . ILE A 1 196 ? 7.797 12.876 6.619 1.00 41.25 196 ILE A N 1
ATOM 1532 C CA . ILE A 1 196 ? 7.840 11.891 7.702 1.00 41.25 196 ILE A CA 1
ATOM 1533 C C . ILE A 1 196 ? 7.901 12.668 9.018 1.00 41.25 196 ILE A C 1
ATOM 1535 O O . ILE A 1 196 ? 8.898 13.331 9.315 1.00 41.25 196 ILE A O 1
ATOM 1539 N N . ALA A 1 197 ? 6.841 12.590 9.822 1.00 37.38 197 ALA A N 1
ATOM 1540 C CA . ALA A 1 197 ? 6.858 13.123 11.178 1.00 37.38 197 ALA A CA 1
ATOM 1541 C C . ALA A 1 197 ? 7.916 12.363 12.001 1.00 37.38 197 ALA A C 1
ATOM 1543 O O . ALA A 1 197 ? 7.688 11.232 12.433 1.00 37.38 197 ALA A O 1
ATOM 1544 N N . GLY A 1 198 ? 9.093 12.973 12.174 1.00 41.03 198 GLY A N 1
ATOM 1545 C CA . GLY A 1 198 ? 10.221 12.383 12.901 1.00 41.03 198 GLY A CA 1
ATOM 1546 C C . GLY A 1 198 ? 11.616 12.723 12.372 1.00 41.03 198 GLY A C 1
ATOM 1547 O O . GLY A 1 198 ? 12.593 12.411 13.049 1.00 41.03 198 GLY A O 1
ATOM 1548 N N . THR A 1 199 ? 11.744 13.383 11.219 1.00 35.88 199 THR A N 1
ATOM 1549 C CA . THR A 1 199 ? 13.029 13.943 10.770 1.00 35.88 199 THR A CA 1
ATOM 1550 C C . THR A 1 199 ? 12.989 15.471 10.782 1.00 35.88 199 THR A C 1
ATOM 1552 O O . THR A 1 199 ? 12.391 16.071 9.890 1.00 35.88 199 THR A O 1
ATOM 1555 N N . ALA A 1 200 ? 13.706 16.026 11.771 1.00 30.84 200 ALA A N 1
ATOM 1556 C CA . ALA A 1 200 ? 13.877 17.430 12.184 1.00 30.84 200 ALA A CA 1
ATOM 1557 C C . ALA A 1 200 ? 12.826 17.975 13.166 1.00 30.84 200 ALA A C 1
ATOM 1559 O O . ALA A 1 200 ? 11.650 18.142 12.781 1.00 30.84 200 ALA A O 1
#

Sequence (200 aa):
MHCFTLWLPEQYRRRGPDLHAVSVFQWNDELYFKDPLPGLAQPVRHPQLQLADDGVDHLFAMVWLTHDELNGDRTDRPAAAADLADGERDIAAVMQRYGRFGGLWLLPREDPNAGVAPVAYPGDGDAYVDVPDLYDRFHDEHLGGTAMSANGIRDGVSPWYLEVNRLGGLSHGGDEDLALDLEGEFLGGLSSHVRIAGTA

pLDDT: mean 77.81, std 14.85, range [30.84, 96.12]

Radius of gyration: 18.26 Å; chains: 1; bounding box: 49×37×52 Å

Foldseek 3Di:
DWDDKDFDDQVLQQPDNQQGIKTKDKDFCVVPDDDDPPPPDPDDDDPQKFWWDLVPTMIMIMGGDGPCRVPDDDDPDPDPDDPADVPDDDVVVVQDFQDPDDDDDADDDDAQFQQPFFDFDDDPPGSADDDPCDVVRDDQWDFFGDHDWPLGFDPPQGSGWTWDAQVRNRGDQPNAIQIQRSNDGRHGGGNGDIDGVPDD